Protein 2GZQ (pdb70)

Foldseek 3Di:
DFFDALVLCVVVPVDPLAPPDSPAAAHKGWFAQDPPATFASAAAGALPSQAFGTQKDFIPDFDPPQKKKKKWAWQQPPAVVCSVQGGQTFWIKFQHGDRMDGRHDDPRIQTLDHGGGDDYDAPRAKIWAKMWMWMDGSVCRQPQPLRHRDDDPVCAGRGCSRVLNHPNSSCVNPHTHHMTTYMHHD

B-factor: mean 9.71, std 9.25, range [2.0, 46.83]

Organism: Plasmodium vivax (strain Salvador I) (NCBI:txid126793)

Structure (mmCIF, N/CA/C/O backbone):
data_2GZQ
#
_entry.id   2GZQ
#
_cell.length_a   39.309
_cell.length_b   54.110
_cell.length_c   94.377
_cell.angle_alpha   90.000
_cell.angle_beta   90.000
_cell.angle_gamma   90.000
#
_symmetry.space_group_name_H-M   'P 21 21 21'
#
loop_
_entity.id
_entity.type
_entity.pdbx_description
1 polymer 'Phosphatidylethanolamine-binding protein'
2 water water
#
loop_
_atom_site.group_PDB
_atom_site.id
_atom_site.type_symbol
_atom_site.label_atom_id
_atom_site.label_alt_id
_atom_site.label_comp_id
_atom_site.label_asym_id
_atom_site.label_entity_id
_atom_site.label_seq_id
_atom_site.pdbx_PDB_ins_code
_atom_site.Cartn_x
_atom_site.Cartn_y
_atom_site.Cartn_z
_atom_site.occupancy
_atom_site.B_iso_or_equiv
_atom_site.auth_seq_id
_atom_site.auth_comp_id
_atom_site.auth_asym_id
_atom_site.auth_atom_id
_atom_site.pdbx_PDB_model_num
ATOM 1 N N . GLY A 1 10 ? 9.019 62.241 29.632 1.00 42.85 2 GLY A N 1
ATOM 2 C CA . GLY A 1 10 ? 9.737 62.388 30.930 1.00 45.93 2 GLY A CA 1
ATOM 3 C C . GLY A 1 10 ? 10.017 63.843 31.249 1.00 34.38 2 GLY A C 1
ATOM 4 O O . GLY A 1 10 ? 10.860 64.159 32.089 1.00 41.45 2 GLY A O 1
ATOM 5 N N . GLY A 1 11 ? 9.312 64.733 30.564 1.00 21.74 3 GLY A N 1
ATOM 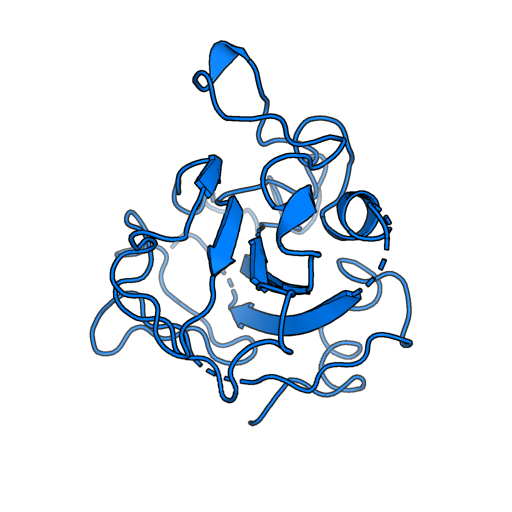6 C CA . GLY A 1 11 ? 9.965 65.764 29.776 1.00 14.98 3 GLY A CA 1
ATOM 7 C C . GLY A 1 11 ? 10.974 65.170 28.813 1.00 8.66 3 GLY A C 1
ATOM 8 O O . GLY A 1 11 ? 11.015 63.958 28.602 1.00 11.68 3 GLY A O 1
ATOM 9 N N . PRO A 1 12 ? 11.808 66.032 28.219 1.00 7.28 4 PRO A N 1
ATOM 10 C CA . PRO A 1 12 ? 12.790 65.618 27.233 1.00 7.89 4 PRO A CA 1
ATOM 11 C C . PRO A 1 12 ? 13.743 64.571 27.799 1.00 9.03 4 PRO A C 1
ATOM 12 O O . PRO A 1 12 ? 14.022 64.560 29.008 1.00 9.33 4 PRO A O 1
ATOM 16 N N A PRO A 1 13 ? 14.223 63.660 26.944 0.50 6.65 5 PRO A N 1
ATOM 17 N N B PRO A 1 13 ? 14.300 63.722 26.935 0.50 7.34 5 PRO A N 1
ATOM 18 C CA A PRO A 1 13 ? 15.308 62.756 27.301 0.50 8.10 5 PRO A CA 1
ATOM 19 C CA B PRO A 1 13 ? 15.231 62.766 27.485 0.50 7.38 5 PRO A CA 1
ATOM 20 C C A PRO A 1 13 ? 16.474 63.502 27.948 0.50 8.90 5 PRO A C 1
ATOM 21 C C B PRO A 1 13 ? 16.476 63.474 27.949 0.50 10.14 5 PRO A C 1
ATOM 22 O O A PRO A 1 13 ? 16.763 64.637 27.571 0.50 12.66 5 PRO A O 1
ATOM 23 O O B PRO A 1 13 ? 16.835 64.529 27.433 0.50 9.32 5 PRO A O 1
ATOM 30 N N . THR A 1 14 ? 17.134 62.872 28.922 1.00 9.55 6 THR A N 1
ATOM 31 C CA . THR A 1 14 ? 18.348 63.423 29.472 1.00 9.19 6 THR A CA 1
ATOM 32 C C . THR A 1 14 ? 19.568 62.917 28.712 1.00 9.33 6 THR A C 1
ATOM 33 O O . THR A 1 14 ? 19.525 61.877 28.035 1.00 9.19 6 THR A O 1
ATOM 37 N N . ILE A 1 15 ? 20.665 63.648 28.837 1.00 8.25 7 ILE A N 1
ATOM 38 C CA . ILE A 1 15 ? 21.929 63.222 28.241 1.00 8.38 7 ILE A CA 1
ATOM 39 C C . ILE A 1 15 ? 22.337 61.842 28.719 1.00 9.65 7 ILE A C 1
ATOM 40 O O . ILE A 1 15 ? 22.773 60.995 27.937 1.00 9.29 7 ILE A O 1
ATOM 45 N N . GLU A 1 16 ? 22.204 61.608 30.011 1.00 9.04 8 GLU A N 1
ATOM 46 C CA A GLU A 1 16 ? 22.575 60.313 30.540 0.50 10.24 8 GLU A CA 1
ATOM 47 C CA B GLU A 1 16 ? 22.506 60.308 30.616 0.50 7.56 8 GLU A CA 1
ATOM 48 C C . GLU A 1 16 ? 21.740 59.171 29.942 1.00 8.18 8 GLU A C 1
ATOM 49 O O . GLU A 1 16 ? 22.290 58.115 29.633 1.00 8.17 8 GLU A O 1
ATOM 60 N N . GLU A 1 17 ? 20.443 59.386 29.747 1.00 3.07 9 GLU A N 1
ATOM 61 C CA . GLU A 1 17 ? 19.578 58.419 29.086 1.00 4.82 9 GLU A CA 1
ATOM 62 C C . GLU A 1 17 ? 20.067 58.120 27.667 1.00 3.86 9 GLU A C 1
ATOM 63 O O . GLU A 1 17 ? 20.115 56.966 27.211 1.00 4.78 9 GLU A O 1
ATOM 69 N N . LEU A 1 18 ? 20.373 59.176 26.942 1.00 2.00 10 LEU A N 1
ATOM 70 C CA . LEU A 1 18 ? 20.834 59.008 25.580 1.00 3.91 10 LEU A CA 1
ATOM 71 C C . LEU A 1 18 ? 22.185 58.315 25.488 1.00 3.47 10 LEU A C 1
ATOM 72 O O . LEU A 1 18 ? 22.422 57.520 24.565 1.00 3.71 10 LEU A O 1
ATOM 77 N N . LYS A 1 19 ? 23.061 58.569 26.444 1.00 2.89 11 LYS A N 1
ATOM 78 C CA . LYS A 1 19 ? 24.326 57.850 26.495 1.00 2.03 11 LYS A CA 1
ATOM 79 C C . LYS A 1 19 ? 24.125 56.385 26.822 1.00 3.25 11 LYS A C 1
ATOM 80 O O . LYS A 1 19 ? 24.755 55.521 26.222 1.00 2.70 11 LYS A O 1
ATOM 86 N N . ARG A 1 20 ? 23.227 56.076 27.740 1.00 2.61 12 ARG A N 1
ATOM 87 C CA A ARG A 1 20 ? 22.988 54.689 28.109 0.50 2.21 12 ARG A CA 1
ATOM 88 C CA B ARG A 1 20 ? 23.027 54.674 28.098 0.50 2.20 12 ARG A CA 1
ATOM 89 C C . ARG A 1 20 ? 22.617 53.861 26.885 1.00 3.21 12 ARG A C 1
ATOM 90 O O . ARG A 1 20 ? 23.057 52.725 26.728 1.00 3.92 12 ARG A O 1
ATOM 105 N N . GLU A 1 21 ? 21.759 54.451 26.038 1.00 2.77 13 GLU A N 1
ATOM 106 C CA . GLU A 1 21 ? 21.217 53.779 24.850 1.00 3.46 13 GLU A CA 1
ATOM 107 C C . GLU A 1 21 ? 22.084 53.943 23.608 1.00 3.69 13 GLU A C 1
ATOM 108 O O . GLU A 1 21 ? 21.750 53.421 22.535 1.00 5.49 13 GLU A O 1
ATOM 114 N N . LYS A 1 22 ? 23.198 54.650 23.769 1.00 3.44 14 LYS A N 1
ATOM 115 C CA . LYS A 1 22 ? 24.149 54.965 22.701 1.00 4.86 14 LYS A CA 1
ATOM 116 C C . LYS A 1 22 ? 23.564 55.817 21.576 1.00 4.06 14 LYS A C 1
ATOM 117 O O . LYS A 1 22 ? 24.155 55.926 20.503 1.00 4.99 14 LYS A O 1
ATOM 123 N N . ILE A 1 23 ? 22.455 56.470 21.852 1.00 3.67 15 ILE A N 1
ATOM 124 C CA A ILE A 1 23 ? 21.999 57.500 20.970 0.50 8.16 15 ILE A CA 1
ATOM 125 C CA B ILE A 1 23 ? 21.949 57.580 21.012 0.50 2.15 15 ILE A CA 1
ATOM 126 C C . ILE A 1 23 ? 23.015 58.646 20.870 1.00 4.21 15 ILE A C 1
ATOM 127 O O . ILE A 1 23 ? 23.212 59.204 19.798 1.00 3.30 15 ILE A O 1
ATOM 136 N N . ILE A 1 24 ? 23.707 58.929 21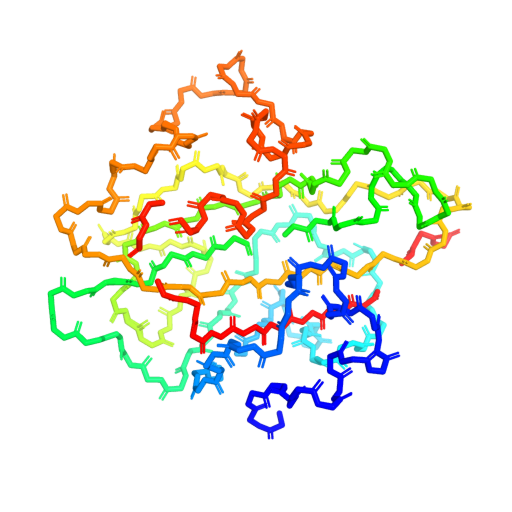.958 1.00 3.27 16 ILE A N 1
ATOM 137 C CA . ILE A 1 24 ? 25.011 59.564 21.879 1.00 3.72 16 ILE A CA 1
ATOM 138 C C . ILE A 1 24 ? 25.999 58.412 22.071 1.00 4.77 16 ILE A C 1
ATOM 139 O O . ILE A 1 24 ? 25.945 57.738 23.116 1.00 4.26 16 ILE A O 1
ATOM 144 N N . PRO A 1 25 ? 26.911 58.160 21.119 1.00 4.34 17 PRO A N 1
ATOM 145 C CA . PRO A 1 25 ? 27.242 58.980 19.942 1.00 3.78 17 PRO A CA 1
ATOM 146 C C . PRO A 1 25 ? 26.669 58.550 18.589 1.00 3.80 17 PRO A C 1
ATOM 147 O O . PRO A 1 25 ? 27.054 59.125 17.592 1.00 5.84 17 PRO A O 1
ATOM 151 N N . HIS A 1 26 ? 25.789 57.553 18.528 1.00 3.21 18 HIS A N 1
ATOM 152 C CA . HIS A 1 26 ? 25.385 56.962 17.237 1.00 3.54 18 HIS A CA 1
ATOM 153 C C . HIS A 1 26 ? 24.511 57.889 16.419 1.00 3.27 18 HIS A C 1
ATOM 154 O O . HIS A 1 26 ? 24.580 57.862 15.180 1.00 5.26 18 HIS A O 1
ATOM 161 N N . VAL A 1 27 ? 23.664 58.668 17.092 1.00 2.78 19 VAL A N 1
ATOM 162 C CA . VAL A 1 27 ? 22.806 59.635 16.425 1.00 3.32 19 VAL A CA 1
ATOM 163 C C . VAL A 1 27 ? 23.318 61.058 16.610 1.00 2.93 19 VAL A C 1
ATOM 164 O O . VAL A 1 27 ? 23.412 61.811 15.642 1.00 3.54 19 VAL A O 1
ATOM 168 N N . PHE A 1 28 ? 23.624 61.425 17.851 1.00 3.82 20 PHE A N 1
ATOM 169 C CA . PHE A 1 28 ? 24.217 62.712 18.157 1.00 3.03 20 PHE A CA 1
ATOM 170 C C . PHE A 1 28 ? 25.650 62.473 18.617 1.00 3.65 20 PHE A C 1
ATOM 171 O O . PHE A 1 28 ? 25.869 61.762 19.612 1.00 5.03 20 PHE A O 1
ATOM 179 N N . PRO A 1 29 ? 26.653 62.990 17.908 1.00 3.26 21 PRO A N 1
ATOM 180 C CA A PRO A 1 29 ? 28.017 62.559 18.224 0.70 7.01 21 PRO A CA 1
ATOM 181 C CA B PRO A 1 29 ? 28.049 62.618 18.172 0.30 2.00 21 PRO A CA 1
ATOM 182 C C . PRO A 1 29 ? 28.550 63.027 19.557 1.00 7.64 21 PRO A C 1
ATOM 183 O O . PRO A 1 29 ? 29.521 62.450 20.042 1.00 9.31 21 PRO A O 1
ATOM 190 N N . ASP A 1 30 ? 27.933 64.017 20.180 1.00 6.21 22 ASP A N 1
ATOM 191 C CA . ASP A 1 30 ? 28.403 64.451 21.509 1.00 7.00 22 ASP A CA 1
ATOM 192 C C . ASP A 1 30 ? 27.271 64.970 22.408 1.00 6.14 22 ASP A C 1
ATOM 193 O O . ASP A 1 30 ? 26.104 65.004 22.040 1.00 7.20 22 ASP A O 1
ATOM 198 N N . GLU A 1 31 ? 27.650 65.392 23.595 1.00 7.39 23 GLU A N 1
ATOM 199 C CA . GLU A 1 31 ? 26.722 65.568 24.681 1.00 6.45 23 GLU A CA 1
ATOM 200 C C . GLU A 1 31 ? 26.179 66.982 24.734 1.00 6.95 23 GLU A C 1
ATOM 201 O O . GLU A 1 31 ? 25.487 67.331 25.684 1.00 13.13 23 GLU A O 1
ATOM 207 N N . ASN A 1 32 ? 26.538 67.830 23.769 1.00 5.93 24 ASN A N 1
ATOM 208 C CA . ASN A 1 32 ? 26.182 69.233 23.853 1.00 7.34 24 ASN A CA 1
ATOM 209 C C . ASN A 1 32 ? 24.854 69.631 23.213 1.00 10.63 24 ASN A C 1
ATOM 210 O O . ASN A 1 32 ? 24.615 70.789 22.901 1.00 15.86 24 ASN A O 1
ATOM 215 N N . VAL A 1 33 ? 23.945 68.689 23.111 1.00 9.13 25 VAL A N 1
ATOM 216 C CA . VAL A 1 33 ? 22.618 68.998 22.587 1.00 9.15 25 VAL A CA 1
ATOM 217 C C . VAL A 1 33 ? 21.728 69.579 23.678 1.00 8.09 25 VAL A C 1
ATOM 218 O O . VAL A 1 33 ? 21.806 69.150 24.820 1.00 12.26 25 VAL A O 1
ATOM 222 N N . ASP A 1 34 ? 20.907 70.568 23.314 1.00 8.26 26 ASP A N 1
ATOM 223 C CA . ASP A 1 34 ? 20.137 71.374 24.247 1.00 7.58 26 ASP A CA 1
ATOM 224 C C . ASP A 1 34 ? 18.676 70.950 24.161 1.00 6.60 26 ASP A C 1
ATOM 225 O O . ASP A 1 34 ? 17.882 71.598 23.491 1.00 9.78 26 ASP A O 1
ATOM 230 N N . LEU A 1 35 ? 18.340 69.837 24.798 1.00 5.88 27 LEU A N 1
ATOM 231 C CA . LEU A 1 35 ? 17.020 69.241 24.649 1.00 4.44 27 LEU A CA 1
ATOM 232 C C . LEU A 1 35 ? 16.067 69.838 25.658 1.00 6.29 27 LEU A C 1
ATOM 233 O O . LEU A 1 35 ? 16.125 69.512 26.848 1.00 7.05 27 LEU A O 1
ATOM 238 N N . THR A 1 36 ? 15.234 70.744 25.189 1.00 5.09 28 THR A N 1
ATOM 239 C CA . THR A 1 36 ? 14.329 71.465 26.074 1.00 6.14 28 THR A CA 1
ATOM 240 C C . THR A 1 36 ? 12.858 71.380 25.694 1.00 6.32 28 THR A C 1
ATOM 241 O O . THR A 1 36 ? 12.008 71.799 26.486 1.00 6.94 28 THR A O 1
ATOM 245 N N . VAL A 1 37 ? 12.553 70.893 24.495 1.00 4.22 29 VAL A N 1
ATOM 246 C CA . VAL A 1 37 ? 11.186 70.871 24.006 1.00 4.83 29 VAL A CA 1
ATOM 247 C C . VAL A 1 37 ? 10.719 69.437 24.029 1.00 4.35 29 VAL A C 1
ATOM 248 O O . VAL A 1 37 ? 11.306 68.583 23.364 1.00 6.47 29 VAL A O 1
ATOM 252 N N . ASP A 1 38 ? 9.712 69.147 24.838 1.00 3.97 30 ASP A N 1
ATOM 253 C CA . ASP A 1 38 ? 9.157 67.803 24.917 1.00 5.05 30 ASP A CA 1
ATOM 254 C C . ASP A 1 38 ? 8.319 67.535 23.678 1.00 5.53 30 ASP A C 1
ATOM 255 O O . ASP A 1 38 ? 7.649 68.441 23.176 1.00 6.60 30 ASP A O 1
ATOM 278 N N . TYR A 1 40 ? 5.575 64.743 22.293 1.00 4.12 32 TYR A N 1
ATOM 279 C CA . TYR A 1 40 ? 4.644 63.632 22.392 1.00 5.55 32 TYR A CA 1
ATOM 280 C C . TYR A 1 40 ? 4.297 63.166 20.976 1.00 5.61 32 TYR A C 1
ATOM 281 O O . TYR A 1 40 ? 3.981 63.998 20.111 1.00 6.53 32 TYR A O 1
ATOM 290 N N . ILE A 1 41 ? 4.342 61.857 20.748 1.00 5.35 33 ILE A N 1
ATOM 291 C CA . ILE A 1 41 ? 4.136 61.292 19.407 1.00 4.67 33 ILE A CA 1
ATOM 292 C C . ILE A 1 41 ? 3.244 60.087 19.512 1.00 5.32 33 ILE A C 1
ATOM 293 O O . ILE A 1 41 ? 3.576 59.119 20.193 1.00 5.66 33 ILE A O 1
ATOM 298 N N . SER A 1 42 ? 2.084 60.152 18.854 1.00 4.79 34 SER A N 1
ATOM 299 C CA . SER A 1 42 ? 1.090 59.080 18.861 1.00 5.53 34 SER A CA 1
ATOM 300 C C . SER A 1 42 ? 0.800 58.673 17.415 1.00 4.28 34 SER A C 1
ATOM 301 O O . SER A 1 42 ? 0.286 59.453 16.638 1.00 4.79 34 SER A O 1
ATOM 304 N N . PHE A 1 43 ? 1.105 57.430 17.067 1.00 6.14 35 PHE A N 1
ATOM 305 C CA . PHE A 1 43 ? 0.668 56.896 15.782 1.00 5.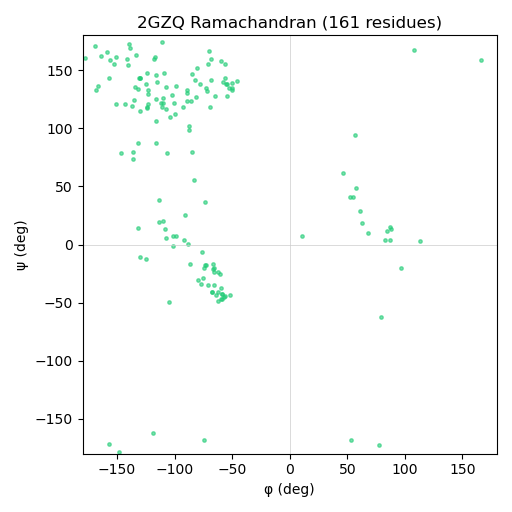59 35 PHE A CA 1
ATOM 306 C C . PHE A 1 43 ? -0.840 56.811 15.706 1.00 7.09 35 PHE A C 1
ATOM 307 O O . PHE A 1 43 ? -1.454 57.175 14.694 1.00 6.69 35 PHE A O 1
ATOM 315 N N . LYS A 1 44 ? -1.429 56.347 16.794 1.00 6.21 36 LYS A N 1
ATOM 316 C CA . LYS A 1 44 ? -2.880 56.153 16.939 1.00 7.45 36 LYS A CA 1
ATOM 317 C C . LYS A 1 44 ? -3.095 55.882 18.421 1.00 5.93 36 LYS A C 1
ATOM 318 O O . LYS A 1 44 ? -2.131 55.682 19.157 1.00 5.88 36 LYS A O 1
ATOM 324 N N . SER A 1 45 ? -4.344 55.857 18.869 1.00 7.11 37 SER A N 1
ATOM 325 C CA . SER A 1 45 ? -4.590 55.722 20.295 1.00 7.59 37 SER A CA 1
ATOM 326 C C . SER A 1 45 ? -3.878 54.488 20.825 1.00 8.41 37 SER A C 1
ATOM 327 O O . SER A 1 45 ? -4.041 53.399 20.279 1.00 7.71 37 SER A O 1
ATOM 330 N N . GLY A 1 46 ? -3.084 54.650 21.881 1.00 9.82 38 GLY A N 1
ATOM 331 C CA . GLY A 1 46 ? -2.435 53.506 22.511 1.00 8.89 38 GLY A CA 1
ATOM 332 C C . GLY A 1 46 ? -1.099 53.139 21.878 1.00 8.60 38 GLY A C 1
ATOM 333 O O . GLY A 1 46 ? -0.478 52.154 22.263 1.00 10.58 38 GLY A O 1
ATOM 334 N N . LYS A 1 47 ? -0.640 53.915 20.909 1.00 5.60 39 LYS A N 1
ATOM 335 C CA . LYS A 1 47 ? 0.627 53.588 20.253 1.00 6.98 39 LYS A CA 1
ATOM 336 C C . LYS A 1 47 ? 1.511 54.813 20.173 1.00 5.59 39 LYS A C 1
ATOM 337 O O . LYS A 1 47 ? 1.492 55.575 19.202 1.00 7.78 39 LYS A O 1
ATOM 343 N N . GLU A 1 48 ? 2.268 55.001 21.233 1.00 5.23 40 GLU A N 1
ATOM 344 C CA . GLU A 1 48 ? 3.026 56.216 21.480 1.00 6.25 40 GLU A CA 1
ATOM 345 C C . GLU A 1 48 ? 4.538 55.945 21.482 1.00 6.00 40 GLU A C 1
ATOM 346 O O . GLU A 1 48 ? 4.982 54.872 21.889 1.00 6.95 40 GLU A O 1
ATOM 352 N N . VAL A 1 49 ? 5.319 56.907 21.016 1.00 5.23 41 VAL A N 1
ATOM 353 C CA . VAL A 1 49 ? 6.759 56.837 21.055 1.00 4.90 41 VAL A CA 1
ATOM 354 C C . VAL A 1 49 ? 7.196 57.516 22.348 1.00 4.97 41 VAL A C 1
ATOM 355 O O . VAL A 1 49 ? 6.943 58.715 22.539 1.00 6.68 41 VAL A O 1
ATOM 359 N N . ASN A 1 50 ? 7.842 56.772 23.239 1.00 3.97 42 ASN A N 1
ATOM 360 C CA . ASN A 1 50 ? 8.092 57.241 24.606 1.00 4.51 42 ASN A CA 1
ATOM 361 C C . ASN A 1 50 ? 9.410 56.744 25.175 1.00 6.23 42 ASN A C 1
ATOM 362 O O . ASN A 1 50 ? 9.443 55.791 25.950 1.00 7.01 42 ASN A O 1
ATOM 367 N N . HIS A 1 51 ? 10.508 57.385 24.780 1.00 3.67 43 HIS A N 1
ATOM 368 C CA . HIS 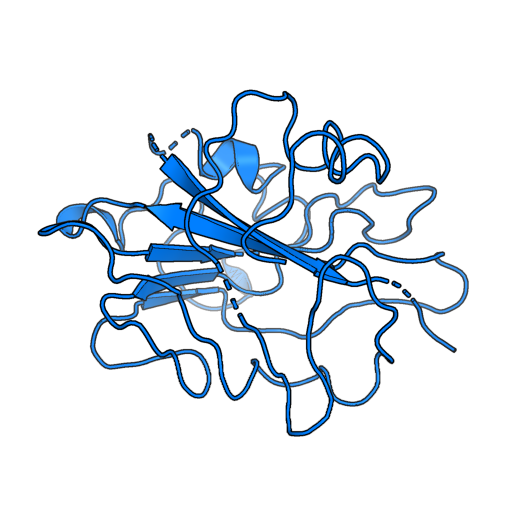A 1 51 ? 11.816 57.175 25.406 1.00 5.13 43 HIS A CA 1
ATOM 369 C C . HIS A 1 51 ? 12.281 55.730 25.358 1.00 5.57 43 HIS A C 1
ATOM 370 O O . HIS A 1 51 ? 12.729 55.172 26.365 1.00 7.15 43 HIS A O 1
ATOM 377 N N . GLY A 1 52 ? 12.210 55.122 24.183 1.00 4.49 44 GLY A N 1
ATOM 378 C CA . GLY A 1 52 ? 12.809 53.825 23.994 1.00 5.89 44 GLY A CA 1
ATOM 379 C C . GLY A 1 52 ? 11.922 52.647 24.344 1.00 5.74 44 GLY A C 1
ATOM 380 O O . GLY A 1 52 ? 12.402 51.538 24.457 1.00 6.57 44 GLY A O 1
ATOM 381 N N . ASN A 1 53 ? 10.623 52.873 24.520 1.00 5.54 45 ASN A N 1
ATOM 382 C CA . ASN A 1 53 ? 9.683 51.777 24.599 1.00 4.60 45 ASN A CA 1
ATOM 383 C C . ASN A 1 53 ? 9.690 50.927 23.331 1.00 3.94 45 ASN A C 1
ATOM 384 O O . ASN A 1 53 ? 10.080 51.375 22.258 1.00 5.65 45 ASN A O 1
ATOM 389 N N . ILE A 1 54 ? 9.231 49.698 23.474 1.00 5.05 46 ILE A N 1
ATOM 390 C CA . ILE A 1 54 ? 9.124 48.779 22.352 1.00 4.34 46 ILE A CA 1
ATOM 391 C C . ILE A 1 54 ? 7.786 49.019 21.674 1.00 7.67 46 ILE A C 1
ATOM 392 O O . ILE A 1 54 ? 6.733 48.903 22.291 1.00 8.55 46 ILE A O 1
ATOM 397 N N . LEU A 1 55 ? 7.822 49.320 20.388 1.00 6.26 47 LEU A N 1
ATOM 398 C CA . LEU A 1 55 ? 6.607 49.430 19.600 1.00 7.47 47 LEU A CA 1
ATOM 399 C C . LEU A 1 55 ? 6.613 48.346 18.544 1.00 7.02 47 LEU A C 1
ATOM 400 O O . LEU A 1 55 ? 7.636 48.048 17.936 1.00 6.39 47 LEU A O 1
ATOM 405 N N . ASP A 1 56 ? 5.442 47.756 18.330 1.00 7.30 48 ASP A N 1
ATOM 406 C CA . ASP A 1 56 ? 5.233 46.821 17.242 1.00 7.02 48 ASP A CA 1
ATOM 407 C C . ASP A 1 56 ? 5.300 47.576 15.921 1.00 6.76 48 ASP A C 1
ATOM 408 O O . ASP A 1 56 ? 4.801 48.696 15.801 1.00 8.05 48 ASP A O 1
ATOM 413 N N . LEU A 1 57 ? 5.901 46.931 14.932 1.00 4.62 49 LEU A N 1
ATOM 414 C CA . LEU A 1 57 ? 5.956 47.439 13.574 1.00 8.73 49 LEU A CA 1
ATOM 415 C C . LEU A 1 57 ? 4.570 47.637 12.994 1.00 7.36 49 LEU A C 1
ATOM 416 O O . LEU A 1 57 ? 4.316 48.568 12.242 1.00 9.07 49 LEU A O 1
ATOM 421 N N . ALA A 1 58 ? 3.660 46.731 13.314 1.00 7.88 50 ALA A N 1
ATOM 422 C CA . ALA A 1 58 ? 2.307 46.877 12.835 1.00 7.44 50 ALA A CA 1
ATOM 423 C C . ALA A 1 58 ? 1.749 48.237 13.255 1.00 8.66 50 ALA A C 1
ATOM 424 O O . ALA A 1 58 ? 1.962 48.696 14.380 1.00 11.16 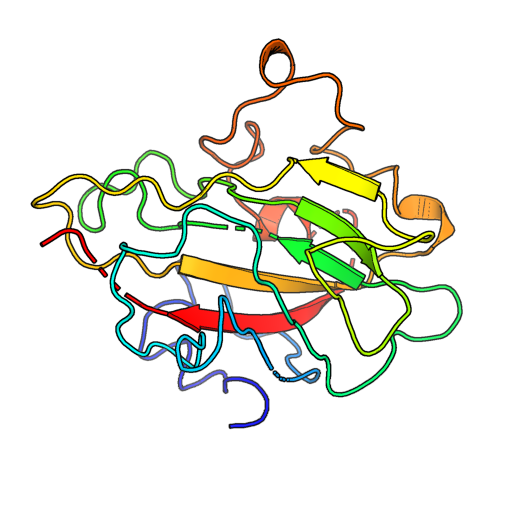50 ALA A O 1
ATOM 426 N N . GLY A 1 59 ? 1.041 48.897 12.342 1.00 7.37 51 GLY A N 1
ATOM 427 C CA . GLY A 1 59 ? 0.387 50.149 12.633 1.00 8.54 51 GLY A CA 1
ATOM 428 C C . GLY A 1 59 ? 1.282 51.377 12.493 1.00 9.15 51 GLY A C 1
ATOM 429 O O . GLY A 1 59 ? 0.903 52.445 12.952 1.00 9.17 51 GLY A O 1
ATOM 430 N N . THR A 1 60 ? 2.475 51.238 11.895 1.00 5.86 52 THR A N 1
ATOM 431 C CA . THR A 1 60 ? 3.393 52.356 11.653 1.00 5.30 52 THR A CA 1
ATOM 432 C C . THR A 1 60 ? 3.508 52.758 10.186 1.00 5.84 52 THR A C 1
ATOM 433 O O . THR A 1 60 ? 4.401 53.508 9.807 1.00 6.46 52 THR A O 1
ATOM 437 N N . GLY A 1 61 ? 2.597 52.268 9.368 1.00 5.59 53 GLY A N 1
ATOM 438 C CA . GLY A 1 61 ? 2.607 52.555 7.940 1.00 7.58 53 GLY A CA 1
ATOM 439 C C . GLY A 1 61 ? 2.201 53.971 7.553 1.00 6.64 53 GLY A C 1
ATOM 440 O O . GLY A 1 61 ? 2.484 54.403 6.431 1.00 7.46 53 GLY A O 1
ATOM 441 N N . SER A 1 62 ? 1.549 54.694 8.464 1.00 7.32 54 SER A N 1
ATOM 442 C CA . SER A 1 62 ? 1.180 56.083 8.208 1.00 7.16 54 SER A CA 1
ATOM 443 C C . SER A 1 62 ? 1.819 57.067 9.161 1.00 4.55 54 SER A C 1
ATOM 444 O O . SER A 1 62 ? 2.231 56.706 10.262 1.00 5.69 54 SER A O 1
ATOM 447 N N . VAL A 1 63 ? 1.870 58.312 8.738 1.00 3.80 55 VAL A N 1
ATOM 448 C CA . VAL A 1 63 ? 2.449 59.370 9.544 1.00 4.46 55 VAL A CA 1
ATOM 449 C C . VAL A 1 63 ? 1.746 59.421 10.894 1.00 4.39 55 VAL A C 1
ATOM 450 O O . VAL A 1 63 ? 0.551 59.160 10.983 1.00 4.17 55 VAL A O 1
ATOM 454 N N . PRO A 1 64 ? 2.465 59.710 11.976 1.00 5.25 56 PRO A N 1
ATOM 455 C CA . PRO A 1 64 ? 1.766 59.812 13.261 1.00 5.49 56 PRO A CA 1
ATOM 456 C C . PRO A 1 64 ? 0.540 60.702 13.208 1.00 4.35 56 PRO A C 1
ATOM 457 O O . PRO A 1 64 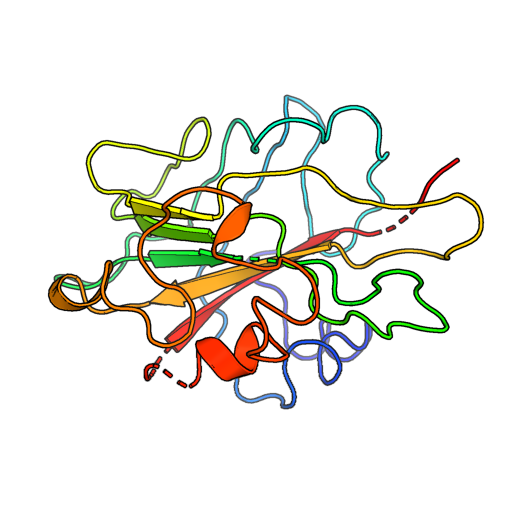? 0.601 61.811 12.675 1.00 4.64 56 PRO A O 1
ATOM 461 N N . ARG A 1 65 ? -0.564 60.257 13.787 1.00 4.21 57 ARG A N 1
ATOM 462 C CA . ARG A 1 65 ? -1.782 61.040 13.758 1.00 3.20 57 ARG A CA 1
ATOM 463 C C . ARG A 1 65 ? -1.623 62.313 14.596 1.00 3.45 57 ARG A C 1
ATOM 464 O O . ARG A 1 65 ? -2.175 63.354 14.243 1.00 4.55 57 ARG A O 1
ATOM 472 N N . ASN A 1 66 ? -0.977 62.210 15.750 1.00 3.73 58 ASN A N 1
ATOM 473 C CA . ASN A 1 66 ? -0.879 63.346 16.662 1.00 4.36 58 ASN A CA 1
ATOM 474 C C . ASN A 1 66 ? 0.512 63.507 17.207 1.00 4.70 58 ASN A C 1
ATOM 475 O O . ASN A 1 66 ? 1.059 62.567 17.805 1.00 5.45 58 ASN A O 1
ATOM 480 N N . ILE A 1 67 ? 1.089 64.691 17.019 1.00 4.21 59 ILE A N 1
ATOM 481 C CA . ILE A 1 67 ? 2.328 65.062 17.649 1.00 4.93 59 ILE A CA 1
ATOM 482 C C . ILE A 1 67 ? 2.077 66.348 18.391 1.00 4.81 59 ILE A C 1
ATOM 483 O O . ILE A 1 67 ? 1.340 67.206 17.906 1.00 6.27 59 ILE A O 1
ATOM 488 N N . LYS A 1 68 ? 2.613 66.454 19.596 1.00 4.26 60 LYS A N 1
ATOM 489 C CA A LYS A 1 68 ? 2.450 67.669 20.406 0.80 4.65 60 LYS A CA 1
ATOM 490 C CA B LYS A 1 68 ? 2.450 67.670 20.375 0.20 7.96 60 LYS A CA 1
ATOM 491 C C . LYS A 1 68 ? 3.772 68.085 20.998 1.00 3.91 60 LYS A C 1
ATOM 492 O O . LYS A 1 68 ? 4.534 67.256 21.477 1.00 6.47 60 LYS A O 1
ATOM 503 N N . PHE A 1 69 ? 4.024 69.375 20.967 1.00 4.43 61 PHE A N 1
ATOM 504 C CA . PHE A 1 69 ? 5.252 69.959 21.480 1.00 3.36 61 PHE A CA 1
ATOM 505 C C . PHE A 1 69 ? 4.955 70.736 22.751 1.00 3.11 61 PHE A C 1
ATOM 506 O O . PHE A 1 69 ? 3.908 71.380 22.856 1.00 4.43 61 PHE A O 1
ATOM 514 N N . SER A 1 70 ? 5.897 70.783 23.682 1.00 4.24 62 SER A N 1
ATOM 515 C CA . SER A 1 70 ? 5.645 71.515 24.916 1.00 3.29 62 SER A CA 1
ATOM 516 C C . SER A 1 70 ? 5.664 73.031 24.755 1.00 3.50 62 SER A C 1
ATOM 517 O O . SER A 1 70 ? 5.130 73.750 25.603 1.00 4.57 62 SER A O 1
ATOM 520 N N . GLU A 1 71 ? 6.233 73.543 23.674 1.00 2.00 63 GLU A N 1
ATOM 521 C CA . GLU A 1 71 ? 6.215 74.984 23.411 1.00 2.10 63 GLU A CA 1
ATOM 522 C C . GLU A 1 71 ? 6.287 75.241 21.937 1.00 2.00 63 GLU A C 1
ATOM 523 O O . GLU A 1 71 ? 6.708 74.377 21.176 1.00 2.00 63 GLU A O 1
ATOM 529 N N . GLU A 1 72 ? 5.788 76.403 21.533 1.00 2.00 64 GLU A N 1
ATOM 530 C CA . GLU A 1 72 ? 5.927 76.901 20.176 1.00 2.00 64 GLU A CA 1
ATOM 531 C C . GLU A 1 72 ? 7.372 77.306 19.918 1.00 2.11 64 GLU A C 1
ATOM 532 O O . GLU A 1 72 ? 8.094 77.630 20.839 1.00 2.08 64 GLU A O 1
ATOM 538 N N . PRO A 1 73 ? 7.786 77.304 18.647 1.00 2.00 65 PRO A N 1
ATOM 539 C CA . PRO A 1 73 ? 9.147 77.819 18.370 1.00 2.00 65 PRO A CA 1
ATOM 540 C C . PRO A 1 73 ? 9.218 79.310 18.614 1.00 2.02 65 PRO A C 1
ATOM 541 O O . PRO A 1 73 ? 8.208 79.981 18.597 1.00 2.14 65 PRO A O 1
ATOM 545 N N . PRO A 1 74 ? 10.422 79.871 18.817 1.00 2.00 66 PRO A N 1
ATOM 546 C CA . PRO A 1 74 ? 10.582 81.310 18.921 1.00 2.00 66 PRO A CA 1
ATOM 547 C C . PRO A 1 74 ? 10.043 82.047 17.703 1.00 2.00 66 PRO A C 1
ATOM 548 O O . PRO A 1 74 ? 9.946 81.483 16.607 1.00 2.00 66 PRO A O 1
ATOM 552 N N . GLU A 1 75 ? 9.692 83.298 17.902 1.00 2.00 67 GLU A N 1
ATOM 553 C CA . GLU A 1 75 ? 9.244 84.152 16.822 1.00 2.55 67 GLU A CA 1
ATOM 554 C C . GLU A 1 75 ? 10.246 84.149 15.677 1.00 2.53 67 GLU A C 1
ATOM 555 O O . GLU A 1 75 ? 11.455 84.246 15.899 1.00 2.89 67 GLU A O 1
ATOM 561 N N . ASP A 1 76 ? 9.722 84.015 14.467 1.00 2.00 68 ASP A N 1
ATOM 562 C CA . ASP A 1 76 ? 10.499 83.951 13.230 1.00 4.12 68 ASP A CA 1
ATOM 563 C C . ASP A 1 76 ? 11.350 82.710 13.047 1.00 2.44 68 ASP A C 1
ATOM 564 O O . ASP A 1 76 ? 12.151 82.624 12.106 1.00 2.93 68 ASP A O 1
ATOM 569 N N . TYR A 1 77 ? 11.136 81.731 13.920 1.00 2.00 69 TYR A N 1
ATOM 570 C CA . TYR A 1 77 ? 11.678 80.393 13.760 1.00 2.00 69 TYR A CA 1
ATOM 571 C C . TYR A 1 77 ? 10.548 79.391 13.619 1.00 3.03 69 TYR A C 1
ATOM 572 O O . TYR A 1 77 ? 9.403 79.650 13.989 1.00 4.17 69 TYR A O 1
ATOM 581 N N . CYS A 1 78 ? 10.895 78.231 13.089 1.00 2.00 70 CYS A N 1
ATOM 582 C CA A CYS A 1 78 ? 9.942 77.143 13.066 0.50 2.82 70 CYS A CA 1
ATOM 583 C CA B CYS A 1 78 ? 9.980 77.102 12.878 0.50 2.00 70 CYS A CA 1
ATOM 584 C C . CYS A 1 78 ? 10.669 75.842 13.382 1.00 2.00 70 CYS A C 1
ATOM 585 O O . CYS A 1 78 ? 11.905 75.784 13.422 1.00 3.25 70 CYS A O 1
ATOM 590 N N . TYR A 1 79 ? 9.901 74.807 13.667 1.00 2.00 71 TYR A N 1
ATOM 591 C CA . TYR A 1 79 ? 10.493 73.492 13.816 1.00 2.00 71 TYR A CA 1
ATOM 592 C C . TYR A 1 79 ? 10.643 72.797 12.484 1.00 2.56 71 TYR A C 1
ATOM 593 O O . TYR A 1 79 ? 9.813 72.913 11.585 1.00 2.51 71 TYR A O 1
ATOM 602 N N . ILE A 1 80 ? 11.704 72.018 12.433 1.00 2.01 72 ILE A N 1
ATOM 603 C CA . ILE A 1 80 ? 11.914 71.004 11.402 1.00 2.00 72 ILE A CA 1
ATOM 604 C C . ILE A 1 80 ? 12.095 69.668 12.111 1.00 2.00 72 ILE A C 1
ATOM 605 O O . ILE A 1 80 ? 12.834 69.568 13.098 1.00 2.85 72 ILE A O 1
ATOM 610 N N . LEU A 1 81 ? 11.390 68.653 11.626 1.00 2.00 73 LEU A N 1
ATOM 611 C CA . LEU A 1 81 ? 11.324 67.348 12.274 1.00 2.00 73 LEU A CA 1
ATOM 612 C C . LEU A 1 81 ? 11.787 66.294 11.287 1.00 2.00 73 LEU A C 1
ATOM 613 O O . LEU A 1 81 ? 11.300 66.235 10.156 1.00 2.00 73 LEU A O 1
ATOM 618 N N . PHE A 1 82 ? 12.710 65.453 11.736 1.00 4.23 74 PHE A N 1
ATOM 619 C CA . PHE A 1 82 ? 13.190 64.337 10.956 1.00 5.83 74 PHE A CA 1
ATOM 620 C C . PHE A 1 82 ? 12.861 63.056 11.725 1.00 7.26 74 PHE A C 1
ATOM 621 O O . PHE A 1 82 ? 13.100 63.002 12.947 1.00 9.99 74 PHE A O 1
ATOM 642 N N . ILE A 1 84 ? 14.185 59.129 11.613 1.00 3.95 76 ILE A N 1
ATOM 643 C CA . ILE A 1 84 ? 15.280 58.345 11.066 1.00 3.91 76 ILE A CA 1
ATOM 644 C C . ILE A 1 84 ? 15.357 56.962 11.687 1.00 5.16 76 ILE A C 1
ATOM 645 O O . ILE A 1 84 ? 14.905 56.731 12.805 1.00 5.79 76 ILE A O 1
ATOM 650 N N . ASP A 1 85 ? 16.006 56.059 10.969 1.00 4.92 77 ASP A N 1
ATOM 651 C CA . ASP A 1 85 ? 16.496 54.799 11.516 1.00 5.27 77 ASP A CA 1
ATOM 652 C C . ASP A 1 85 ? 18.019 54.787 11.439 1.00 4.81 77 ASP A C 1
ATOM 653 O O . ASP A 1 85 ? 18.570 54.645 10.345 1.00 5.18 77 ASP A O 1
ATOM 658 N N . PRO A 1 86 ? 18.703 54.948 12.570 1.00 4.49 78 PRO A N 1
ATOM 659 C CA . PRO A 1 86 ? 20.147 54.863 12.585 1.00 5.33 78 PRO A CA 1
ATOM 660 C C . PRO A 1 86 ? 20.659 53.429 12.495 1.00 4.46 78 PRO A C 1
ATOM 661 O O . PRO A 1 86 ? 21.854 53.206 12.367 1.00 6.01 78 PRO A O 1
ATOM 665 N N . ASP A 1 87 ? 19.763 52.465 12.556 1.00 4.21 79 ASP A N 1
ATOM 666 C CA . ASP A 1 87 ? 20.101 51.054 12.631 1.00 5.34 79 ASP A CA 1
ATOM 667 C C . ASP A 1 87 ? 19.667 50.309 11.380 1.00 5.54 79 ASP A C 1
ATOM 668 O O . ASP A 1 87 ? 19.156 49.189 11.421 1.00 8.25 79 ASP A O 1
ATOM 673 N N . PHE A 1 88 ? 19.829 50.968 10.249 1.00 6.17 80 PHE A N 1
ATOM 674 C CA . PHE A 1 88 ? 19.374 50.453 8.960 1.00 4.90 80 PHE A CA 1
ATOM 675 C C . PHE A 1 88 ? 20.541 50.013 8.104 1.00 3.66 80 PHE A C 1
ATOM 676 O O . PHE A 1 88 ? 21.498 50.771 7.965 1.00 4.88 80 PHE A O 1
ATOM 684 N N . PRO A 1 89 ? 20.445 48.849 7.464 1.00 5.25 81 PRO A N 1
ATOM 685 C CA . PRO A 1 89 ? 19.357 47.890 7.508 1.00 4.19 81 PRO A CA 1
ATOM 686 C C . PRO A 1 89 ? 19.272 47.074 8.770 1.00 6.24 81 PRO A C 1
ATOM 687 O O . PRO A 1 89 ? 18.221 46.470 9.029 1.00 7.05 81 PRO A O 1
ATOM 691 N N . SER A 1 90 ? 20.359 46.981 9.522 1.00 6.53 82 SER A N 1
ATOM 692 C CA . SER A 1 90 ? 20.311 46.233 10.764 1.00 7.80 82 SER A CA 1
ATOM 693 C C . SER A 1 90 ? 21.115 46.912 11.836 1.00 7.78 82 SER A C 1
ATOM 694 O O . SER A 1 90 ? 22.021 47.730 11.567 1.00 6.69 82 SER A O 1
ATOM 697 N N . ARG A 1 91 ? 20.798 46.551 13.072 1.00 7.51 83 ARG A N 1
ATOM 698 C CA . ARG A 1 91 ? 21.477 47.080 14.225 1.00 7.76 83 ARG A CA 1
ATOM 699 C C . ARG A 1 91 ? 22.970 46.718 14.225 1.00 7.31 83 ARG A C 1
ATOM 700 O O . ARG A 1 91 ? 23.810 47.545 14.554 1.00 8.43 83 ARG A O 1
ATOM 708 N N . ARG A 1 92 ? 23.292 45.492 13.839 1.00 5.48 84 ARG A N 1
ATOM 709 C CA . ARG A 1 92 ? 24.674 45.012 13.812 1.00 6.83 84 ARG A CA 1
ATOM 710 C C . ARG A 1 92 ? 25.472 45.566 12.642 1.00 6.04 84 ARG A C 1
ATOM 711 O O . ARG A 1 92 ? 26.682 45.719 12.739 1.00 7.59 84 ARG A O 1
ATOM 719 N N . ARG A 1 93 ? 24.799 45.865 11.536 1.00 5.34 85 ARG A N 1
ATOM 720 C CA . ARG A 1 93 ? 25.457 46.333 10.312 1.00 6.13 85 ARG A CA 1
ATOM 721 C C . ARG A 1 93 ? 24.670 47.500 9.714 1.00 5.28 85 ARG A C 1
ATOM 722 O O . ARG A 1 93 ? 23.949 47.345 8.723 1.00 5.07 85 ARG A O 1
ATOM 730 N N . PRO A 1 94 ? 24.769 48.667 10.357 1.00 5.25 86 PRO A N 1
ATOM 731 C CA . PRO A 1 94 ? 23.953 49.820 10.004 1.00 5.39 86 PRO A CA 1
ATOM 732 C C . PRO A 1 94 ? 24.539 50.607 8.822 1.00 6.25 86 PRO A C 1
ATOM 733 O O . PRO A 1 94 ? 24.772 51.816 8.906 1.00 6.54 86 PRO A O 1
ATOM 737 N N . ASP A 1 95 ? 24.772 49.926 7.712 1.00 5.21 87 ASP A N 1
ATOM 738 C CA . ASP A 1 95 ? 25.500 50.502 6.601 1.00 4.66 87 ASP A CA 1
ATOM 739 C C . ASP A 1 95 ? 24.770 51.654 5.934 1.00 7.37 87 ASP A C 1
ATOM 740 O O . ASP A 1 95 ? 25.392 52.460 5.234 1.00 7.10 87 ASP A O 1
ATOM 745 N N . GLY A 1 96 ? 23.467 51.724 6.128 1.00 5.03 88 GLY A N 1
ATOM 746 C CA . GLY A 1 96 ? 22.645 52.808 5.583 1.00 6.03 88 GLY A CA 1
ATOM 747 C C . GLY A 1 96 ? 22.304 53.931 6.555 1.00 5.54 88 GLY A C 1
ATOM 748 O O . GLY A 1 96 ? 21.527 54.830 6.209 1.00 6.10 88 GLY A O 1
ATOM 749 N N . ARG A 1 97 ? 22.910 53.894 7.744 1.00 4.36 89 ARG A N 1
ATOM 750 C CA . ARG A 1 97 ? 22.724 54.941 8.813 1.00 4.32 89 ARG A CA 1
ATOM 751 C C . ARG A 1 97 ? 22.957 56.318 8.133 1.00 4.34 89 ARG A C 1
ATOM 752 O O . ARG A 1 97 ? 24.015 56.514 7.520 1.00 5.33 89 ARG A O 1
ATOM 760 N N . ASP A 1 98 ? 22.120 57.333 8.313 1.00 2.69 90 ASP A N 1
ATOM 761 C CA . ASP A 1 98 ? 20.742 57.296 8.832 1.00 2.13 90 ASP A CA 1
ATOM 762 C C . ASP A 1 98 ? 19.781 57.092 7.671 1.00 3.22 90 ASP A C 1
ATOM 763 O O . ASP A 1 98 ? 19.861 57.790 6.658 1.00 4.90 90 ASP A O 1
ATOM 768 N N . TYR A 1 99 ? 18.837 56.177 7.791 1.00 2.77 91 TYR A N 1
ATOM 769 C CA . TYR A 1 99 ? 17.732 56.100 6.828 1.00 2.75 91 TYR A CA 1
ATOM 770 C C . TYR A 1 99 ? 16.693 57.134 7.216 1.00 3.37 91 TYR A C 1
ATOM 771 O O . TYR A 1 99 ? 16.251 57.161 8.367 1.00 5.00 91 TYR A O 1
ATOM 780 N N . VAL A 1 100 ? 16.301 57.987 6.276 1.00 2.48 92 VAL A N 1
ATOM 781 C CA . VAL A 1 100 ? 15.346 59.029 6.580 1.00 3.19 92 VAL A CA 1
ATOM 782 C C . VAL A 1 100 ? 13.924 58.667 6.130 1.00 3.32 92 VAL A C 1
ATOM 783 O O . VAL A 1 100 ? 13.634 58.554 4.945 1.00 3.25 92 VAL A O 1
ATOM 787 N N . HIS A 1 101 ? 13.065 58.472 7.122 1.00 2.72 93 HIS A N 1
ATOM 788 C CA . HIS A 1 101 ? 11.671 58.168 6.908 1.00 2.13 93 HIS A CA 1
ATOM 789 C C . HIS A 1 101 ? 10.804 59.372 6.587 1.00 2.00 93 HIS A C 1
ATOM 790 O O . HIS A 1 101 ? 9.762 59.208 5.928 1.00 2.00 93 HIS A O 1
ATOM 797 N N . TRP A 1 102 ? 11.146 60.549 7.090 1.00 2.07 94 TRP A N 1
ATOM 798 C CA . TRP A 1 102 ? 10.212 61.676 7.082 1.00 2.21 94 TRP A CA 1
ATOM 799 C C . TRP A 1 102 ? 10.983 62.930 7.396 1.00 2.74 94 TRP A C 1
ATOM 800 O O . TRP A 1 102 ? 11.822 62.925 8.299 1.00 3.43 94 TRP A O 1
ATOM 811 N N . ALA A 1 103 ? 10.709 64.000 6.656 1.00 2.55 95 ALA A N 1
ATOM 812 C CA . ALA A 1 103 ? 11.238 65.327 6.964 1.00 3.20 95 ALA A CA 1
ATOM 813 C C . ALA A 1 103 ? 10.202 66.372 6.662 1.00 2.73 95 ALA A C 1
ATOM 814 O O . ALA A 1 103 ? 9.751 66.505 5.520 1.00 2.98 95 ALA A O 1
ATOM 816 N N . VAL A 1 104 ? 9.825 67.148 7.671 1.00 3.04 96 VAL A N 1
ATOM 817 C CA . VAL A 1 104 ? 8.830 68.196 7.516 1.00 2.36 96 VAL A CA 1
ATOM 818 C C . VAL A 1 104 ? 9.370 69.434 8.216 1.00 2.22 96 VAL A C 1
ATOM 819 O O . VAL A 1 104 ? 9.891 69.367 9.318 1.00 2.87 96 VAL A O 1
ATOM 823 N N . SER A 1 105 ? 9.233 70.572 7.543 1.00 3.03 97 SER A N 1
ATOM 824 C CA . SER A 1 105 ? 9.808 71.823 7.988 1.00 3.63 97 SER A CA 1
ATOM 825 C C . SER A 1 105 ? 8.777 72.934 7.982 1.00 4.28 97 SER A C 1
ATOM 826 O O . SER A 1 105 ? 7.901 72.962 7.119 1.00 9.85 97 SER A O 1
ATOM 829 N N . GLY A 1 106 ? 8.816 73.840 8.936 1.00 3.85 98 GLY A N 1
ATOM 830 C CA . GLY A 1 106 ? 7.891 74.969 8.940 1.00 4.07 98 GLY A CA 1
ATOM 831 C C . GLY A 1 106 ? 6.877 74.994 10.059 1.00 2.93 98 GLY A C 1
ATOM 832 O O . GLY A 1 106 ? 6.014 75.885 10.089 1.00 4.27 98 GLY A O 1
ATOM 833 N N . ILE A 1 107 ? 6.966 74.031 10.966 1.00 3.29 99 ILE A N 1
ATOM 834 C CA . ILE A 1 107 ? 5.980 73.867 12.054 1.00 3.66 99 ILE A CA 1
ATOM 835 C C . ILE A 1 107 ? 6.025 75.074 12.991 1.00 2.57 99 ILE A C 1
ATOM 836 O O . ILE A 1 107 ? 7.074 75.485 13.453 1.00 2.62 99 ILE A O 1
ATOM 841 N N . LYS A 1 108 ? 4.874 75.665 13.237 1.00 3.34 100 LYS A N 1
ATOM 842 C CA . LYS A 1 108 ? 4.714 76.838 14.095 1.00 4.93 100 LYS A CA 1
ATOM 843 C C . LYS A 1 108 ? 3.859 76.543 15.341 1.00 4.74 100 LYS A C 1
ATOM 844 O O . LYS A 1 108 ? 3.901 77.304 16.306 1.00 8.70 100 LYS A O 1
ATOM 850 N N A SER A 1 109 ? 3.083 75.461 15.287 0.50 12.66 101 SER A N 1
ATOM 851 N N B SER A 1 109 ? 3.015 75.538 15.291 0.50 4.30 101 SER A N 1
ATOM 852 C CA A SER A 1 109 ? 2.006 75.172 16.252 0.50 10.89 101 SER A CA 1
ATOM 853 C CA B SER A 1 109 ? 2.100 75.341 16.390 0.50 5.82 101 SER A CA 1
ATOM 854 C C A SER A 1 109 ? 2.468 74.147 17.285 0.50 5.09 101 SER A C 1
ATOM 855 C C B SER A 1 109 ? 2.688 74.423 17.457 0.50 6.10 101 SER A C 1
ATOM 856 O O A SER A 1 109 ? 3.278 73.282 16.958 0.50 4.29 101 SER A O 1
ATOM 857 O O B SER A 1 109 ? 3.842 73.984 17.369 0.50 9.19 101 SER A O 1
ATOM 862 N N . LYS A 1 110 ? 1.910 74.169 18.494 1.00 3.32 102 LYS A N 1
ATOM 863 C CA . LYS A 1 110 ? 2.221 73.132 19.469 1.00 3.18 102 LYS A CA 1
ATOM 864 C C . LYS A 1 110 ? 1.658 71.777 19.098 1.00 3.74 102 LYS A C 1
ATOM 865 O O . LYS A 1 110 ? 1.925 70.811 19.776 1.00 5.22 102 LYS A O 1
ATOM 871 N N . GLU A 1 111 ? 0.842 71.704 18.054 1.00 7.19 103 GLU A N 1
ATOM 872 C CA . GLU A 1 111 ? 0.182 70.447 17.667 1.00 7.95 103 GLU A CA 1
ATOM 873 C C . GLU A 1 111 ? 0.364 70.232 16.172 1.00 10.25 103 GLU A C 1
ATOM 874 O O . GLU A 1 111 ? 0.175 71.169 15.372 1.00 13.11 103 GLU A O 1
ATOM 880 N N . LEU A 1 112 ? 0.734 69.017 15.790 1.00 4.84 104 LEU A N 1
ATOM 881 C CA . LEU A 1 112 ? 0.801 68.621 14.391 1.00 4.64 104 LEU A CA 1
ATOM 882 C C . LEU A 1 112 ? -0.065 67.408 14.229 1.00 3.67 104 LEU A C 1
ATOM 883 O O . LEU A 1 112 ? 0.197 66.384 14.827 1.00 4.15 104 LEU A O 1
ATOM 888 N N . VAL A 1 113 ? -1.091 67.544 13.396 1.00 4.78 105 VAL A N 1
ATOM 889 C CA . VAL A 1 113 ? -2.100 66.506 13.201 1.00 4.14 105 VAL A CA 1
ATOM 890 C C . VAL A 1 113 ? -1.952 65.943 11.796 1.00 3.53 105 VAL A C 1
ATOM 891 O O . VAL A 1 113 ? -1.967 66.672 10.818 1.00 4.16 105 VAL A O 1
ATOM 895 N N . LYS A 1 114 ? -1.724 64.642 11.717 1.00 2.73 106 LYS A N 1
ATOM 896 C CA A LYS A 1 114 ? -1.513 63.952 10.443 0.50 4.18 106 LYS A CA 1
ATOM 897 C CA B LYS A 1 114 ? -1.495 63.936 10.458 0.50 4.79 106 LYS A CA 1
ATOM 898 C C . LYS A 1 114 ? -0.377 64.569 9.636 1.00 3.53 106 LYS A C 1
ATOM 899 O O . LYS A 1 114 ? -0.398 64.556 8.402 1.00 5.62 106 LYS A O 1
ATOM 910 N N . GLY A 1 115 ? 0.634 65.081 10.331 1.00 2.94 107 GLY A N 1
ATOM 911 C CA . GLY A 1 115 ? 1.908 65.339 9.714 1.00 3.48 107 GLY A CA 1
ATOM 912 C C . GLY A 1 115 ? 2.059 66.631 8.944 1.00 3.33 107 GLY A C 1
ATOM 913 O O . GLY A 1 115 ? 3.134 66.863 8.385 1.00 4.32 107 GLY A O 1
ATOM 914 N N . THR A 1 116 ? 1.052 67.501 8.931 1.00 3.68 108 THR A N 1
ATOM 915 C CA . THR A 1 116 ? 1.137 68.722 8.131 1.00 4.55 108 THR A CA 1
ATOM 916 C C . THR A 1 116 ? 0.096 69.745 8.556 1.00 4.47 108 THR A C 1
ATOM 917 O O . THR A 1 116 ? -0.895 69.431 9.228 1.00 5.03 108 THR A O 1
ATOM 921 N N . ASP A 1 117 ? 0.328 70.987 8.153 1.00 4.41 109 ASP A N 1
ATOM 922 C CA . ASP A 1 117 ? -0.609 72.075 8.197 1.00 4.58 109 ASP A CA 1
ATOM 923 C C . ASP A 1 117 ? -0.202 73.113 7.166 1.00 4.46 109 ASP A C 1
ATOM 924 O O . ASP A 1 117 ? 0.724 72.878 6.393 1.00 4.44 109 ASP A O 1
ATOM 929 N N . LYS A 1 118 ? -0.867 74.275 7.181 1.00 3.65 110 LYS A N 1
ATOM 930 C CA . LYS A 1 118 ? -0.660 75.302 6.164 1.00 2.74 110 LYS A CA 1
ATOM 931 C C . LYS A 1 118 ? 0.762 75.817 6.110 1.00 3.74 110 LYS A C 1
ATOM 932 O O . LYS A 1 118 ? 1.178 76.333 5.068 1.00 6.12 110 LYS A O 1
ATOM 938 N N . ASN A 1 119 ? 1.490 75.719 7.222 1.00 3.49 111 ASN A N 1
ATOM 939 C CA . ASN A 1 119 ? 2.845 76.257 7.339 1.00 4.46 111 ASN A CA 1
ATOM 940 C C . ASN A 1 119 ? 3.933 75.320 6.880 1.00 3.29 111 ASN A C 1
ATOM 941 O O . ASN A 1 119 ? 5.079 75.743 6.723 1.00 5.14 111 ASN A O 1
ATOM 946 N N . CYS A 1 120 ? 3.586 74.047 6.757 1.00 3.13 112 CYS A N 1
ATOM 947 C CA A CYS A 1 120 ? 4.605 73.022 6.647 0.50 2.00 112 CYS A CA 1
ATOM 948 C CA B CYS A 1 120 ? 4.564 72.956 6.642 0.50 4.71 112 CYS A CA 1
ATOM 949 C C . CYS A 1 120 ? 4.988 72.708 5.211 1.00 5.08 112 CYS A C 1
ATOM 950 O O . CYS A 1 120 ? 4.158 72.668 4.315 1.00 9.52 112 CYS A O 1
ATOM 955 N N . ILE A 1 121 ? 6.263 72.470 5.005 1.00 3.15 113 ILE A N 1
ATOM 956 C CA . ILE A 1 121 ? 6.799 71.970 3.754 1.00 3.38 113 ILE A CA 1
ATOM 957 C C . ILE A 1 121 ? 7.238 70.549 4.033 1.00 3.21 113 ILE A C 1
ATOM 958 O O . ILE A 1 121 ? 8.106 70.310 4.894 1.00 4.13 113 ILE A O 1
ATOM 963 N N . THR A 1 122 ? 6.692 69.596 3.307 1.00 3.46 114 THR A N 1
ATOM 964 C CA . THR A 1 122 ? 7.104 68.218 3.414 1.00 4.03 114 THR A CA 1
ATOM 965 C C . THR A 1 122 ? 8.280 67.936 2.477 1.00 3.97 114 THR A C 1
ATOM 966 O O . THR A 1 122 ? 8.115 67.797 1.266 1.00 4.18 114 THR A O 1
ATOM 970 N N . LEU A 1 123 ? 9.473 67.947 3.033 1.00 3.36 115 LEU A N 1
ATOM 971 C CA . LEU A 1 123 ? 10.682 67.790 2.244 1.00 2.96 115 LEU A CA 1
ATOM 972 C C . LEU A 1 123 ? 10.891 66.328 1.844 1.00 2.20 115 LEU A C 1
ATOM 973 O O . LEU A 1 123 ? 11.359 66.021 0.772 1.00 3.08 115 LEU A O 1
ATOM 978 N N . LEU A 1 124 ? 10.495 65.411 2.726 1.00 3.21 116 LEU A N 1
ATOM 979 C CA . LEU A 1 124 ? 10.463 63.978 2.423 1.00 3.00 116 LEU A CA 1
ATOM 980 C C . LEU A 1 124 ? 9.187 63.399 3.029 1.00 3.09 116 LEU A C 1
ATOM 981 O O . LEU A 1 124 ? 9.060 63.369 4.264 1.00 4.10 116 LEU A O 1
ATOM 986 N N A PRO A 1 125 ? 8.261 62.902 2.183 0.50 2.20 117 PRO A N 1
ATOM 987 N N B PRO A 1 125 ? 8.211 63.000 2.190 0.50 3.00 117 PRO A N 1
ATOM 988 C CA A PRO A 1 125 ? 7.022 62.437 2.768 0.50 2.27 117 PRO A CA 1
ATOM 989 C CA B PRO A 1 125 ? 6.990 62.362 2.675 0.50 3.38 117 PRO A CA 1
ATOM 990 C C A PRO A 1 125 ? 7.241 61.149 3.563 0.50 2.47 117 PRO A C 1
ATOM 991 C C B PRO A 1 125 ? 7.273 61.168 3.590 0.50 2.52 117 PRO A C 1
ATOM 992 O O A PRO A 1 125 ? 8.137 60.351 3.265 0.50 2.85 117 PRO A O 1
ATOM 993 O O B PRO A 1 125 ? 8.249 60.452 3.401 0.50 2.80 117 PRO A O 1
ATOM 1000 N N . TYR A 1 126 ? 6.411 60.951 4.574 1.00 3.11 118 TYR A N 1
ATOM 1001 C CA . TYR A 1 126 ? 6.528 59.820 5.482 1.00 2.79 118 TYR A CA 1
ATOM 1002 C C . TYR A 1 126 ? 6.517 58.501 4.742 1.00 2.41 118 TYR A C 1
ATOM 1003 O O . TYR A 1 126 ? 5.581 58.232 3.964 1.00 3.81 118 TYR A O 1
ATOM 1012 N N . VAL A 1 127 ? 7.483 57.641 5.045 1.00 2.16 119 VAL A N 1
ATOM 1013 C CA A VAL A 1 127 ? 7.399 56.229 4.700 0.60 4.42 119 VAL A CA 1
ATOM 1014 C CA B VAL A 1 127 ? 7.476 56.230 4.665 0.40 2.00 119 VAL A CA 1
ATOM 1015 C C . VAL A 1 127 ? 7.736 55.461 5.954 1.00 2.00 119 VAL A C 1
ATOM 1016 O O . VAL A 1 127 ? 8.682 55.808 6.678 1.00 3.96 119 VAL A O 1
ATOM 1023 N N . GLY A 1 128 ? 6.953 54.445 6.251 1.00 3.45 120 GLY A N 1
ATOM 1024 C CA . GLY A 1 128 ? 7.107 53.747 7.533 1.00 4.43 120 GLY A CA 1
ATOM 1025 C C . GLY A 1 128 ? 8.378 52.922 7.637 1.00 4.52 120 GLY A C 1
ATOM 1026 O O . GLY A 1 128 ? 9.045 52.675 6.631 1.00 10.41 120 GLY A O 1
ATOM 1027 N N . PRO A 1 129 ? 8.729 52.493 8.862 1.00 4.35 121 PRO A N 1
ATOM 1028 C CA . PRO A 1 129 ? 9.919 51.697 9.142 1.00 9.12 121 PRO A CA 1
ATOM 1029 C C . PRO A 1 129 ? 10.139 50.556 8.216 1.00 17.83 121 PRO A C 1
ATOM 1030 O O . PRO A 1 129 ? 9.214 49.850 7.831 1.00 9.97 121 PRO A O 1
ATOM 1034 N N . SER A 1 130 ? 11.405 50.372 7.899 1.00 13.08 122 SER A N 1
ATOM 1035 C CA . SER A 1 130 ? 11.834 49.388 6.938 1.00 13.49 122 SER A CA 1
ATOM 1036 C C . SER A 1 130 ? 12.681 48.364 7.664 1.00 11.24 122 SER A C 1
ATOM 1037 O O . SER A 1 130 ? 13.903 48.516 7.758 1.00 15.56 122 SER A O 1
ATOM 1040 N N . ILE A 1 131 ? 12.032 47.344 8.215 1.00 10.35 123 ILE A N 1
ATOM 1041 C CA . ILE A 1 131 ? 12.734 46.434 9.108 1.00 10.48 123 ILE A CA 1
ATOM 1042 C C . ILE A 1 131 ? 12.490 44.981 8.717 1.00 9.43 123 ILE A C 1
ATOM 1043 O O . ILE A 1 131 ? 11.369 44.485 8.810 1.00 7.77 123 ILE A O 1
ATOM 1048 N N . LYS A 1 132 ? 13.543 44.289 8.300 1.00 6.77 124 LYS A N 1
ATOM 1049 C CA . LYS A 1 132 ? 13.470 42.856 8.035 1.00 6.39 124 LYS A CA 1
ATOM 1050 C C . LYS A 1 132 ? 13.579 42.057 9.318 1.00 7.27 124 LYS A C 1
ATOM 1051 O O . LYS A 1 132 ? 14.225 42.470 10.281 1.00 9.27 124 LYS A O 1
ATOM 1057 N N . LYS A 1 133 ? 12.978 40.885 9.330 1.00 7.58 125 LYS A N 1
ATOM 1058 C CA . LYS A 1 133 ? 13.213 39.927 10.402 1.00 9.81 125 LYS A CA 1
ATOM 1059 C C . LYS A 1 133 ? 14.694 39.620 10.602 1.00 8.95 125 LYS A C 1
ATOM 1060 O O . LYS A 1 133 ? 15.438 39.420 9.646 1.00 11.78 125 LYS A O 1
ATOM 1066 N N . GLY A 1 134 ? 15.103 39.549 11.865 1.00 11.28 126 GLY A N 1
ATOM 1067 C CA . GLY A 1 134 ? 16.441 39.121 12.212 1.00 7.27 126 GLY A CA 1
ATOM 1068 C C . GLY A 1 134 ? 17.461 40.232 12.225 1.00 7.40 126 GLY A C 1
ATOM 1069 O O . GLY A 1 134 ? 18.633 39.964 12.229 1.00 9.02 126 GLY A O 1
ATOM 1070 N N . THR A 1 135 ? 17.010 41.485 12.231 1.00 4.99 127 THR A N 1
ATOM 1071 C CA . THR A 1 135 ? 17.897 42.652 12.125 1.00 6.03 127 THR A CA 1
ATOM 1072 C C . THR A 1 135 ? 17.986 43.462 13.404 1.00 6.88 127 THR A C 1
ATOM 1073 O O . THR A 1 135 ? 18.390 44.626 13.379 1.00 7.79 127 THR A O 1
ATOM 1077 N N . GLY A 1 136 ? 17.638 42.848 14.530 1.00 5.60 128 GLY A N 1
ATOM 1078 C CA . GLY A 1 136 ? 17.823 43.474 15.833 1.00 6.67 128 GLY A CA 1
ATOM 1079 C C . GLY A 1 136 ? 16.758 44.524 16.123 1.00 4.92 128 GLY A C 1
ATOM 1080 O O . GLY A 1 136 ? 15.771 44.661 15.401 1.00 6.78 128 GLY A O 1
ATOM 1081 N N . LEU A 1 137 ? 16.937 45.258 17.212 1.00 5.51 129 LEU A N 1
ATOM 1082 C CA . LEU A 1 137 ? 16.065 46.354 17.574 1.00 5.01 129 LEU A CA 1
ATOM 1083 C C . LEU A 1 137 ? 16.589 47.629 16.921 1.00 6.70 129 LEU A C 1
ATOM 1084 O O . LEU A 1 137 ? 17.781 47.968 17.015 1.00 8.50 129 LEU A O 1
ATOM 1089 N N . HIS A 1 138 ? 15.712 48.345 16.268 1.00 5.19 130 HIS A N 1
ATOM 1090 C CA . HIS A 1 138 ? 16.025 49.602 15.602 1.00 4.18 130 HIS A CA 1
ATOM 1091 C C . HIS A 1 138 ? 15.554 50.760 16.446 1.00 4.32 130 HIS A C 1
ATOM 1092 O O . HIS A 1 138 ? 14.380 50.790 16.846 1.00 4.89 130 HIS A O 1
ATOM 1099 N N . ARG A 1 139 ? 16.439 51.706 16.703 1.00 4.94 131 ARG A N 1
ATOM 1100 C CA . ARG A 1 139 ? 16.110 52.902 17.478 1.00 4.31 131 ARG A CA 1
ATOM 1101 C C . ARG A 1 139 ? 15.510 53.959 16.558 1.00 4.14 131 ARG A C 1
ATOM 1102 O O . ARG A 1 139 ? 16.192 54.893 16.150 1.00 4.63 131 ARG A O 1
ATOM 1110 N N . ILE A 1 140 ? 14.235 53.802 16.245 1.00 4.75 132 ILE A N 1
ATOM 1111 C CA . ILE A 1 140 ? 13.525 54.720 15.367 1.00 4.43 132 ILE A CA 1
ATOM 1112 C C . ILE A 1 140 ? 13.383 56.052 16.119 1.00 4.69 132 ILE A C 1
ATOM 1113 O O . ILE A 1 140 ? 12.814 56.103 17.206 1.00 5.96 132 ILE A O 1
ATOM 1118 N N . SER A 1 141 ? 13.966 57.100 15.554 1.00 4.58 133 SER A N 1
ATOM 1119 C CA . SER A 1 141 ? 14.222 58.328 16.261 1.00 5.17 133 SER A CA 1
ATOM 1120 C C . SER A 1 141 ? 13.602 59.528 15.576 1.00 5.28 133 SER A C 1
ATOM 1121 O O . SER A 1 141 ? 13.521 59.607 14.341 1.00 5.85 133 SER A O 1
ATOM 1124 N N . PHE A 1 142 ? 13.199 60.490 16.401 1.00 4.60 134 PHE A N 1
ATOM 1125 C CA . PHE A 1 142 ? 12.588 61.731 15.957 1.00 4.34 134 PHE A CA 1
ATOM 1126 C C . PHE A 1 142 ? 13.423 62.877 16.494 1.00 4.31 134 PHE A C 1
ATOM 1127 O O . PHE A 1 142 ? 13.564 63.017 17.696 1.00 4.80 134 PHE A O 1
ATOM 1135 N N . ILE A 1 143 ? 13.960 63.715 15.611 1.00 4.52 135 ILE A N 1
ATOM 1136 C CA . ILE A 1 143 ? 14.819 64.822 15.990 1.00 3.68 135 ILE A CA 1
ATOM 1137 C C . ILE A 1 143 ? 14.131 66.135 15.598 1.00 5.18 135 ILE A C 1
ATOM 1138 O O . ILE A 1 143 ? 13.754 66.334 14.435 1.00 5.22 135 ILE A O 1
ATOM 1143 N N . LEU A 1 144 ? 13.976 67.004 16.574 1.00 4.25 136 LEU A N 1
ATOM 1144 C CA . LEU A 1 144 ? 13.319 68.282 16.417 1.00 4.61 136 LEU A CA 1
ATOM 1145 C C . LEU A 1 144 ? 14.320 69.407 16.525 1.00 4.53 136 LEU A C 1
ATOM 1146 O O . LEU A 1 144 ? 15.088 69.450 17.509 1.00 5.18 136 LEU A O 1
ATOM 1151 N N . SER A 1 145 ? 1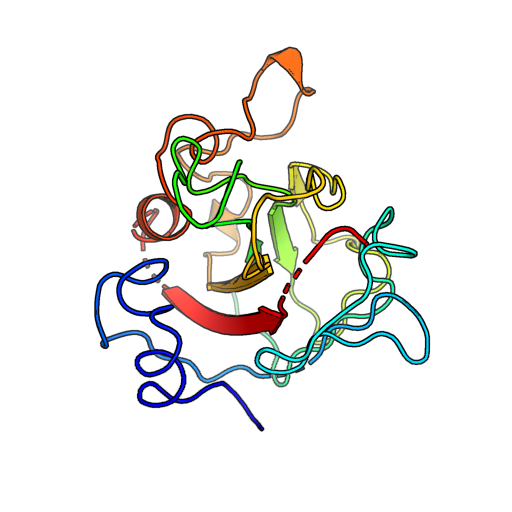4.355 70.284 15.513 1.00 4.12 137 SER A N 1
ATOM 1152 C CA . SER A 1 145 ? 15.321 71.372 15.457 1.00 4.54 137 SER A CA 1
ATOM 1153 C C . SER A 1 145 ? 14.609 72.666 15.091 1.00 3.78 137 SER A C 1
ATOM 1154 O O . SER A 1 145 ? 13.492 72.662 14.592 1.00 4.70 137 SER A O 1
ATOM 1157 N N . LEU A 1 146 ? 15.271 73.784 15.330 1.00 4.33 138 LEU A N 1
ATOM 1158 C CA . LEU A 1 146 ? 14.825 75.105 14.903 1.00 4.19 138 LEU A CA 1
ATOM 1159 C C . LEU A 1 146 ? 15.528 75.522 13.623 1.00 4.20 138 LEU A C 1
ATOM 1160 O O . LEU A 1 146 ? 16.748 75.376 13.483 1.00 5.72 138 LEU A O 1
ATOM 1165 N N . VAL A 1 147 ? 14.745 76.069 12.718 1.00 3.63 139 VAL A N 1
ATOM 1166 C CA . VAL A 1 147 ? 15.202 76.675 11.490 1.00 4.21 139 VAL A CA 1
ATOM 1167 C C . VAL A 1 147 ? 14.559 78.050 11.360 1.00 4.42 139 VAL A C 1
ATOM 1168 O O . VAL A 1 147 ? 13.413 78.254 11.750 1.00 5.50 139 VAL A O 1
ATOM 1172 N N . LYS A 1 148 ? 15.299 79.006 10.828 1.00 4.73 140 LYS A N 1
ATOM 1173 C CA . LYS A 1 148 ? 14.713 80.309 10.515 1.00 4.98 140 LYS A CA 1
ATOM 1174 C C . LYS A 1 148 ? 13.551 80.132 9.564 1.00 5.66 140 LYS A C 1
ATOM 1175 O O . LYS A 1 148 ? 13.629 79.371 8.622 1.00 6.75 140 LYS A O 1
ATOM 1181 N N . GLU A 1 149 ? 12.479 80.883 9.783 1.00 4.95 141 GLU A N 1
ATOM 1182 C CA . GLU A 1 149 ? 11.321 80.831 8.894 1.00 6.15 141 GLU A CA 1
ATOM 1183 C C . GLU A 1 149 ? 11.758 81.021 7.440 1.00 5.16 141 GLU A C 1
ATOM 1184 O O . GLU A 1 149 ? 11.301 80.317 6.536 1.00 6.20 141 GLU A O 1
ATOM 1190 N N . GLU A 1 150 ? 12.645 81.977 7.204 1.00 6.13 142 GLU A N 1
ATOM 1191 C CA . GLU A 1 150 ? 13.035 82.296 5.821 1.00 5.36 142 GLU A CA 1
ATOM 1192 C C . GLU A 1 150 ? 13.795 81.146 5.151 1.00 4.58 142 GLU A C 1
ATOM 1193 O O . GLU A 1 150 ? 13.922 81.145 3.920 1.00 4.33 142 GLU A O 1
ATOM 1199 N N . ASN A 1 151 ? 14.304 80.205 5.946 1.00 4.29 143 ASN A N 1
ATOM 1200 C CA . ASN A 1 151 ? 15.103 79.079 5.426 1.00 4.89 143 ASN A CA 1
ATOM 1201 C C . ASN A 1 151 ? 14.364 77.752 5.464 1.00 4.94 143 ASN A C 1
ATOM 1202 O O . ASN A 1 151 ? 14.935 76.719 5.168 1.00 4.95 143 ASN A O 1
ATOM 1207 N N . LYS A 1 152 ? 13.094 77.778 5.833 1.00 4.55 144 LYS A N 1
ATOM 1208 C CA . LYS A 1 152 ? 12.385 76.529 6.057 1.00 5.75 144 LYS A CA 1
ATOM 1209 C C . LYS A 1 152 ? 12.280 75.655 4.811 1.00 4.62 144 LYS A C 1
ATOM 1210 O O . LYS A 1 152 ? 12.154 74.434 4.926 1.00 6.26 144 LYS A O 1
ATOM 1216 N N . GLY A 1 153 ? 12.379 76.266 3.633 1.00 4.78 145 GLY A N 1
ATOM 1217 C CA . GLY A 1 153 ? 12.376 75.505 2.375 1.00 9.29 145 GLY A CA 1
ATOM 1218 C C . GLY A 1 153 ? 13.684 75.572 1.626 1.00 7.14 145 GLY A C 1
ATOM 1219 O O . GLY A 1 153 ? 13.731 75.304 0.425 1.00 9.12 145 GLY A O 1
ATOM 1220 N N . ASN A 1 154 ? 14.738 75.936 2.341 1.00 4.36 146 ASN A N 1
ATOM 1221 C CA A ASN A 1 154 ? 16.057 76.092 1.780 0.50 9.36 146 ASN A CA 1
ATOM 1222 C CA B ASN A 1 154 ? 16.067 76.052 1.756 0.50 5.23 146 ASN A CA 1
ATOM 1223 C C . ASN A 1 154 ? 17.065 75.353 2.643 1.00 4.35 146 ASN A C 1
ATOM 1224 O O . ASN A 1 154 ? 17.926 75.959 3.270 1.00 7.97 146 ASN A O 1
ATOM 1233 N N . VAL A 1 155 ? 16.935 74.046 2.675 1.00 4.96 147 VAL A N 1
ATOM 1234 C CA . VAL A 1 155 ? 17.737 73.193 3.533 1.00 5.76 147 VAL A CA 1
ATOM 1235 C C . VAL A 1 155 ? 18.782 72.536 2.646 1.00 5.19 147 VAL A C 1
ATOM 1236 O O . VAL A 1 155 ? 18.446 71.706 1.781 1.00 6.88 147 VAL A O 1
ATOM 1240 N N . THR A 1 156 ? 20.032 72.923 2.805 1.00 6.00 148 THR A N 1
ATOM 1241 C CA A THR A 1 156 ? 21.100 72.319 2.043 0.50 4.06 148 THR A CA 1
ATOM 1242 C CA B THR A 1 156 ? 21.038 72.290 1.974 0.50 5.86 148 THR A CA 1
ATOM 1243 C C . THR A 1 156 ? 21.119 70.813 2.325 1.00 5.44 148 THR A C 1
ATOM 1244 O O . THR A 1 156 ? 21.118 70.420 3.491 1.00 5.16 148 THR A O 1
ATOM 1251 N N . GLY A 1 157 ? 21.150 69.986 1.282 1.00 6.05 149 GLY A N 1
ATOM 1252 C CA . GLY A 1 157 ? 21.147 68.542 1.453 1.00 8.38 149 GLY A CA 1
ATOM 1253 C C . GLY A 1 157 ? 19.780 67.893 1.338 1.00 7.54 149 GLY A C 1
ATOM 1254 O O . GLY A 1 157 ? 19.672 66.680 1.087 1.00 10.47 149 GLY A O 1
ATOM 1255 N N . VAL A 1 158 ? 18.722 68.683 1.512 1.00 6.01 150 VAL A N 1
ATOM 1256 C CA . VAL A 1 158 ? 17.372 68.172 1.490 1.00 6.53 150 VAL A CA 1
ATOM 1257 C C . VAL A 1 158 ? 16.492 69.119 0.671 1.00 7.16 150 VAL A C 1
ATOM 1258 O O . VAL A 1 158 ? 15.748 69.953 1.217 1.00 8.23 150 VAL A O 1
ATOM 1262 N N . PRO A 1 159 ? 16.578 68.986 -0.652 1.00 7.56 151 PRO A N 1
ATOM 1263 C CA A PRO A 1 159 ? 15.864 69.965 -1.454 0.50 10.41 151 PRO A CA 1
ATOM 1264 C CA B PRO A 1 159 ? 15.881 69.831 -1.616 0.50 3.96 151 PRO A CA 1
ATOM 1265 C C . PRO A 1 159 ? 14.369 69.787 -1.432 1.00 6.87 151 PRO A C 1
ATOM 1266 O O . PRO A 1 159 ? 13.858 68.776 -0.959 1.00 8.16 151 PRO A O 1
ATOM 1273 N N . LEU A 1 160 ? 13.679 70.800 -1.895 1.00 5.14 152 LEU A N 1
ATOM 1274 C CA . LEU A 1 160 ? 12.240 70.661 -2.061 1.00 4.73 152 LEU A CA 1
ATOM 1275 C C . LEU A 1 160 ? 11.909 69.406 -2.827 1.00 3.54 152 LEU A C 1
ATOM 1276 O O . LEU A 1 160 ? 12.573 69.014 -3.783 1.00 5.68 152 LEU A O 1
ATOM 1281 N N . TYR A 1 161 ? 10.868 68.732 -2.384 1.00 3.70 153 TYR A N 1
ATOM 1282 C CA . TYR A 1 161 ? 10.542 67.381 -2.854 1.00 4.04 153 TYR A CA 1
ATOM 1283 C C . TYR A 1 161 ? 9.986 67.390 -4.291 1.00 3.67 153 TYR A C 1
ATOM 1284 O O . TYR A 1 161 ? 9.086 68.179 -4.650 1.00 3.24 153 TYR A O 1
ATOM 1293 N N . ARG A 1 162 ? 10.493 66.476 -5.099 1.00 2.79 154 ARG A N 1
ATOM 1294 C CA . ARG A 1 162 ? 10.100 66.273 -6.493 1.00 3.32 154 ARG A CA 1
ATOM 1295 C C . ARG A 1 162 ? 9.844 64.800 -6.771 1.00 3.44 154 ARG A C 1
ATOM 1296 O O . ARG A 1 162 ? 9.710 64.389 -7.924 1.00 5.93 154 ARG A O 1
ATOM 1304 N N . GLY A 1 163 ? 9.717 64.016 -5.725 1.00 3.29 155 GLY A N 1
ATOM 1305 C CA . GLY A 1 163 ? 9.536 62.591 -5.877 1.00 4.88 155 GLY A CA 1
ATOM 1306 C C . GLY A 1 163 ? 10.761 61.789 -5.481 1.00 3.26 155 GLY A C 1
ATOM 1307 O O . GLY A 1 163 ? 11.868 62.313 -5.330 1.00 4.14 155 GLY A O 1
ATOM 1308 N N . GLU A 1 164 ? 10.543 60.491 -5.353 1.00 4.10 156 GLU A N 1
ATOM 1309 C CA . GLU A 1 164 ? 11.590 59.604 -4.906 1.00 4.85 156 GLU A CA 1
ATOM 1310 C C . GLU A 1 164 ? 12.744 59.479 -5.889 1.00 4.35 156 GLU A C 1
ATOM 1311 O O . GLU A 1 164 ? 13.860 59.129 -5.494 1.00 5.54 156 GLU A O 1
ATOM 1317 N N . HIS A 1 165 ? 12.558 59.790 -7.161 1.00 3.77 157 HIS A N 1
ATOM 1318 C CA . HIS A 1 165 ? 13.643 59.667 -8.128 1.00 4.04 157 HIS A CA 1
ATOM 1319 C C . HIS A 1 165 ? 14.773 60.636 -7.848 1.00 3.91 157 HIS A C 1
ATOM 1320 O O . HIS A 1 165 ? 15.923 60.390 -8.236 1.00 4.79 157 HIS A O 1
ATOM 1327 N N . TYR A 1 166 ? 14.487 61.730 -7.161 1.00 2.90 158 TYR A N 1
ATOM 1328 C CA . TYR A 1 166 ? 15.450 62.808 -7.047 1.00 3.30 158 TYR A CA 1
ATOM 1329 C C . TYR A 1 166 ? 16.181 62.811 -5.711 1.00 3.67 158 TYR A C 1
ATOM 1330 O O . TYR A 1 166 ? 17.038 63.657 -5.494 1.00 4.07 158 TYR A O 1
ATOM 1339 N N . ILE A 1 167 ? 15.849 61.879 -4.826 1.00 3.48 159 ILE A N 1
ATOM 1340 C CA . ILE A 1 167 ? 16.473 61.756 -3.527 1.00 3.15 159 ILE A CA 1
ATOM 1341 C C . ILE A 1 167 ? 16.718 60.297 -3.201 1.00 3.19 159 ILE A C 1
ATOM 1342 O O . ILE A 1 167 ? 16.236 59.410 -3.892 1.00 4.72 159 ILE A O 1
ATOM 1347 N N . THR A 1 168 ? 17.477 60.041 -2.149 1.00 4.25 160 THR A N 1
ATOM 1348 C CA . THR A 1 168 ? 17.571 58.700 -1.601 1.00 4.59 160 THR A CA 1
ATOM 1349 C C . THR A 1 168 ? 17.356 58.790 -0.101 1.00 4.54 160 THR A C 1
ATOM 1350 O O . THR A 1 168 ? 17.769 59.744 0.537 1.00 5.65 160 THR A O 1
ATOM 1354 N N . ARG A 1 169 ? 16.683 57.808 0.484 1.00 4.39 161 ARG A N 1
ATOM 1355 C CA A ARG A 1 169 ? 16.513 57.815 1.928 0.50 5.34 161 ARG A CA 1
ATOM 1356 C CA B ARG A 1 169 ? 16.469 57.752 1.943 0.50 4.08 161 ARG A CA 1
ATOM 1357 C C . ARG A 1 169 ? 17.672 57.165 2.670 1.00 4.39 161 ARG A C 1
ATOM 1358 O O . ARG A 1 169 ? 17.807 57.343 3.864 1.00 4.82 161 ARG A O 1
ATOM 1373 N N . VAL A 1 170 ? 18.530 56.451 1.958 1.00 3.32 162 VAL A N 1
ATOM 1374 C CA . VAL A 1 170 ? 19.685 55.800 2.547 1.00 3.82 162 VAL A CA 1
ATOM 1375 C C . VAL A 1 170 ? 20.774 56.836 2.791 1.00 4.03 162 VAL A C 1
ATOM 1376 O O . VAL A 1 170 ? 21.007 57.722 1.945 1.00 5.48 162 VAL A O 1
ATOM 1380 N N . LYS A 1 171 ? 21.436 56.757 3.951 1.00 4.01 163 LYS A N 1
ATOM 1381 C CA . LYS A 1 171 ? 22.506 57.730 4.268 1.00 4.50 163 LYS A CA 1
ATOM 1382 C C . LYS A 1 171 ? 22.007 59.171 4.101 1.00 4.35 163 LYS A C 1
ATOM 1383 O O . LYS A 1 171 ? 22.705 60.063 3.597 1.00 4.90 163 LYS A O 1
ATOM 1389 N N . PHE A 1 172 ? 20.779 59.401 4.545 1.00 3.68 164 PHE A N 1
ATOM 1390 C CA . PHE A 1 172 ? 20.166 60.709 4.644 1.00 3.69 164 PHE A CA 1
ATOM 1391 C C . PHE A 1 172 ? 20.372 61.533 3.372 1.00 3.63 164 PHE A C 1
ATOM 1392 O O . PHE A 1 172 ? 20.993 62.590 3.367 1.00 3.83 164 PHE A O 1
ATOM 1400 N N . ASN A 1 173 ? 19.854 61.013 2.277 1.00 4.37 165 ASN A N 1
ATOM 1401 C CA . ASN A 1 173 ? 19.954 61.687 0.984 1.00 5.50 165 ASN A CA 1
ATOM 1402 C C . ASN A 1 173 ? 21.367 62.014 0.614 1.00 4.72 165 ASN A C 1
ATOM 1403 O O . ASN A 1 173 ? 21.669 63.066 0.065 1.00 5.48 165 ASN A O 1
ATOM 1408 N N . ASN A 1 174 ? 22.258 61.078 0.890 1.00 2.00 166 ASN A N 1
ATOM 1409 C CA . ASN A 1 174 ? 23.691 61.218 0.621 1.00 2.00 166 ASN A CA 1
ATOM 1410 C C . ASN A 1 174 ? 24.316 62.384 1.393 1.00 2.00 166 ASN A C 1
ATOM 1411 O O . ASN A 1 174 ? 25.307 62.968 0.927 1.00 3.79 166 ASN A O 1
ATOM 1416 N N . CYS A 1 175 ? 23.753 62.720 2.555 1.00 2.00 167 CYS A N 1
ATOM 1417 C CA A CYS A 1 175 ? 24.405 63.638 3.492 0.50 5.53 167 CYS A CA 1
ATOM 1418 C CA B CYS A 1 175 ? 24.319 63.661 3.527 0.50 2.00 167 CYS A CA 1
ATOM 1419 C C . CYS A 1 175 ? 24.815 62.938 4.791 1.00 3.16 167 CYS A C 1
ATOM 1420 O O . CYS A 1 175 ? 25.245 63.597 5.763 1.00 4.27 167 CYS A O 1
ATOM 1425 N N . GLN A 1 176 ? 24.684 61.622 4.776 1.00 2.00 168 GLN A N 1
ATOM 1426 C CA . GLN A 1 176 ? 25.153 60.698 5.805 1.00 2.15 168 GLN A CA 1
ATOM 1427 C C . GLN A 1 176 ? 24.210 60.653 7.008 1.00 2.00 168 GLN A C 1
ATOM 1428 O O . GLN A 1 176 ? 23.644 59.604 7.278 1.00 3.78 168 GLN A O 1
ATOM 1434 N N . SER A 1 177 ? 24.029 61.763 7.718 1.00 2.79 169 SER A N 1
ATOM 1435 C CA . SER A 1 177 ? 23.281 61.748 8.962 1.00 2.59 169 SER A CA 1
ATOM 1436 C C . SER A 1 177 ? 22.396 62.961 9.130 1.00 3.24 169 SER A C 1
ATOM 1437 O O . SER A 1 177 ? 22.691 64.035 8.579 1.00 3.04 169 SER A O 1
ATOM 1440 N N . ALA A 1 178 ? 21.342 62.789 9.917 1.00 2.27 170 ALA A N 1
ATOM 1441 C CA . ALA A 1 178 ? 20.502 63.907 10.305 1.00 2.00 170 ALA A CA 1
ATOM 1442 C C . ALA A 1 178 ? 21.328 64.984 11.003 1.00 2.00 170 ALA A C 1
ATOM 1443 O O . ALA A 1 178 ? 21.184 66.156 10.717 1.00 2.04 170 ALA A O 1
ATOM 1445 N N . TYR A 1 179 ? 22.193 64.580 11.927 1.00 2.00 171 TYR A N 1
ATOM 1446 C CA . TYR A 1 179 ? 22.989 65.542 12.664 1.00 2.00 171 TYR A CA 1
ATOM 1447 C C . TYR A 1 179 ? 23.828 66.375 11.681 1.00 2.10 171 TYR A C 1
ATOM 1448 O O . TYR A 1 179 ? 23.959 67.592 11.820 1.00 2.54 171 TYR A O 1
ATOM 1457 N N . ASN A 1 180 ? 24.414 65.708 10.685 1.00 2.00 172 ASN A N 1
ATOM 1458 C CA . ASN A 1 180 ? 25.221 66.445 9.712 1.00 2.14 172 ASN A CA 1
ATOM 1459 C C . ASN A 1 180 ? 24.390 67.520 8.990 1.00 2.00 172 ASN A C 1
ATOM 1460 O O . ASN A 1 180 ? 24.824 68.662 8.837 1.00 2.00 172 ASN A O 1
ATOM 1465 N N . VAL A 1 181 ? 23.207 67.139 8.540 1.00 2.22 173 VAL A N 1
ATOM 1466 C CA . VAL A 1 181 ? 22.316 68.091 7.895 1.00 2.42 173 VAL A CA 1
ATOM 1467 C C . VAL A 1 181 ? 21.949 69.266 8.786 1.00 2.00 173 VAL A C 1
ATOM 1468 O O . VAL A 1 181 ? 21.997 70.410 8.367 1.00 2.00 173 VAL A O 1
ATOM 1472 N N . ILE A 1 182 ? 21.666 68.980 10.046 1.00 2.00 174 ILE A N 1
ATOM 1473 C CA . ILE A 1 182 ? 21.320 70.008 10.987 1.00 2.00 174 ILE A CA 1
ATOM 1474 C C . ILE A 1 182 ? 22.468 70.988 11.177 1.00 2.61 174 ILE A C 1
ATOM 1475 O O . ILE A 1 182 ? 22.307 72.208 11.087 1.00 2.55 174 ILE A O 1
ATOM 1480 N N . GLN A 1 183 ? 23.662 70.468 11.404 1.00 2.75 175 GLN A N 1
ATOM 1481 C CA . GLN A 1 183 ? 24.760 71.348 11.753 1.00 2.42 175 GLN A CA 1
ATOM 1482 C C . GLN A 1 183 ? 25.2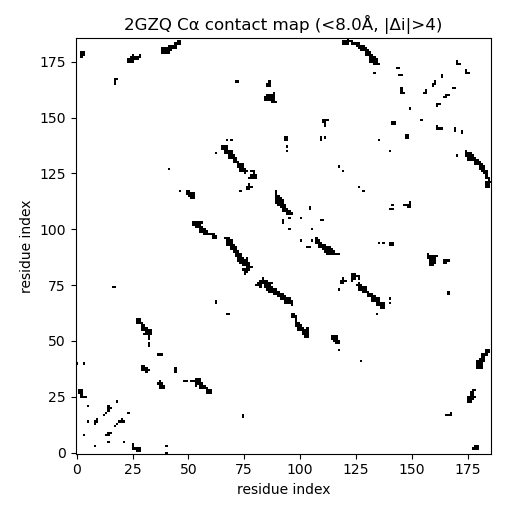16 72.115 10.515 1.00 3.09 175 GLN A C 1
ATOM 1483 O O . GLN A 1 183 ? 25.556 73.301 10.613 1.00 3.16 175 GLN A O 1
ATOM 1502 N N . ASN A 1 185 ? 23.447 73.250 8.181 1.00 2.00 177 ASN A N 1
ATOM 1503 C CA . ASN A 1 185 ? 22.448 74.294 7.947 1.00 2.00 177 ASN A CA 1
ATOM 1504 C C . ASN A 1 185 ? 22.325 75.280 9.107 1.00 2.00 177 ASN A C 1
ATOM 1505 O O . ASN A 1 185 ? 21.444 76.120 9.133 1.00 3.30 177 ASN A O 1
ATOM 1510 N N . ASP A 1 186 ? 23.217 75.155 10.071 1.00 2.00 178 ASP A N 1
ATOM 1511 C CA . ASP A 1 186 ? 23.211 76.046 11.249 1.00 4.68 178 ASP A CA 1
ATOM 1512 C C . ASP A 1 186 ? 21.869 76.005 11.986 1.00 4.31 178 ASP A C 1
ATOM 1513 O O . ASP A 1 186 ? 21.382 77.009 12.507 1.00 7.00 178 ASP A O 1
ATOM 1531 N N . LYS A 1 188 ? 19.392 74.361 15.129 1.00 2.01 180 LYS A N 1
ATOM 1532 C CA . LYS A 1 188 ? 19.604 74.065 16.555 1.00 2.95 180 LYS A CA 1
ATOM 1533 C C . LYS A 1 188 ? 18.713 72.891 16.963 1.00 2.00 180 LYS A C 1
ATOM 1534 O O . LYS A 1 188 ? 17.488 73.013 16.888 1.00 2.00 180 LYS A O 1
ATOM 1540 N N . ILE A 1 189 ? 19.284 71.791 17.448 1.00 2.00 181 ILE A N 1
ATOM 1541 C CA . ILE A 1 189 ? 18.485 70.687 17.951 1.00 2.00 181 ILE A CA 1
ATOM 1542 C C . ILE A 1 189 ? 17.865 71.103 19.266 1.00 2.00 181 ILE A C 1
ATOM 1543 O O . ILE A 1 189 ? 18.539 71.625 20.153 1.00 2.00 181 ILE A O 1
ATOM 1548 N N . VAL A 1 190 ? 16.566 70.863 19.414 1.00 2.00 182 VAL A N 1
ATOM 1549 C CA . VAL A 1 190 ? 15.835 71.236 20.634 1.00 2.00 182 VAL A CA 1
ATOM 1550 C C . VAL A 1 190 ? 14.972 70.149 21.269 1.00 2.00 182 VAL A C 1
ATOM 1551 O O . VAL A 1 190 ? 14.552 70.298 22.389 1.00 2.00 182 VAL A O 1
ATOM 1555 N N . GLY A 1 191 ? 14.769 69.044 20.559 1.00 2.00 183 GLY A N 1
ATOM 1556 C CA . GLY A 1 191 ? 13.943 67.968 21.069 1.00 2.00 183 GLY A CA 1
ATOM 1557 C C . GLY A 1 191 ? 14.289 66.654 20.434 1.00 2.00 183 GLY A C 1
ATOM 1558 O O . GLY A 1 191 ? 14.859 66.584 19.353 1.00 2.00 183 GLY A O 1
ATOM 1559 N N . PHE A 1 192 ? 13.920 65.584 21.129 1.00 2.00 184 PHE A N 1
ATOM 1560 C CA . PHE A 1 192 ? 14.224 64.229 20.679 1.00 2.00 184 PHE A CA 1
ATOM 1561 C C . PHE A 1 192 ? 13.255 63.240 21.303 1.00 2.10 184 PHE A C 1
ATOM 1562 O O . PHE A 1 192 ? 12.898 63.371 22.484 1.00 4.06 184 PHE A O 1
ATOM 1570 N N . ASN A 1 193 ? 12.856 62.223 20.546 1.00 2.00 185 ASN A N 1
ATOM 1571 C CA . ASN A 1 193 ? 12.197 61.059 21.155 1.00 2.00 185 ASN A CA 1
ATOM 1572 C C . ASN A 1 193 ? 12.517 59.875 20.289 1.00 2.00 185 ASN A C 1
ATOM 1573 O O . ASN A 1 193 ? 12.948 60.008 19.142 1.00 2.00 185 ASN A O 1
ATOM 1578 N N . TRP A 1 194 ? 12.353 58.675 20.841 1.00 2.00 186 TRP A N 1
ATOM 1579 C CA . TRP A 1 194 ? 12.655 57.472 20.069 1.00 2.00 186 TRP A CA 1
ATOM 1580 C C . TRP A 1 194 ? 11.920 56.301 20.675 1.00 2.00 186 TRP A C 1
ATOM 1581 O O . TRP A 1 194 ? 11.438 56.367 21.811 1.00 2.00 186 TRP A O 1
ATOM 1592 N N . CYS A 1 195 ? 11.877 55.216 19.898 1.00 2.00 187 CYS A N 1
ATOM 1593 C CA . CYS A 1 195 ? 11.379 53.931 20.367 1.00 2.00 187 CYS A CA 1
ATOM 1594 C C . CYS A 1 195 ? 12.277 52.856 19.812 1.00 2.00 187 CYS A C 1
ATOM 1595 O O . CYS A 1 195 ? 13.170 53.143 19.017 1.00 2.00 187 CYS A O 1
ATOM 1598 N N . GLN A 1 196 ? 12.056 51.618 20.260 1.00 2.00 188 GLN A N 1
ATOM 1599 C CA . GLN A 1 196 ? 12.734 50.462 19.701 1.00 2.00 188 GLN A CA 1
ATOM 1600 C C . GLN A 1 196 ? 11.738 49.602 18.934 1.00 2.00 188 GLN A C 1
ATOM 1601 O O . GLN A 1 196 ? 10.648 49.317 19.430 1.00 2.00 188 GLN A O 1
ATOM 1620 N N . ARG A 1 198 ? 11.298 46.043 16.294 1.00 2.00 190 ARG A N 1
ATOM 1621 C CA . ARG A 1 198 ? 11.823 44.894 15.576 1.00 2.00 190 ARG A CA 1
ATOM 1622 C C . ARG A 1 198 ? 10.693 44.225 14.810 1.00 3.61 190 ARG A C 1
ATOM 1623 O O . ARG A 1 198 ? 9.524 44.497 15.087 1.00 2.00 190 ARG A O 1
ATOM 1631 N N . ARG A 1 199 ? 11.040 43.435 13.807 1.00 2.00 191 ARG A N 1
ATOM 1632 C CA . ARG A 1 199 ? 10.030 42.617 13.165 1.00 2.00 191 ARG A CA 1
ATOM 1633 C C . ARG A 1 199 ? 9.897 41.266 13.849 1.00 2.00 191 ARG A C 1
ATOM 1634 O O . ARG A 1 199 ? 10.863 40.512 13.985 1.00 3.15 191 ARG A O 1
ATOM 1642 N N . LYS A 1 200 ? 8.677 40.969 14.282 1.00 9.18 192 LYS A N 1
ATOM 1643 C CA . LYS A 1 200 ? 8.329 39.641 14.761 1.00 10.61 192 LYS A CA 1
ATOM 1644 C C . LYS A 1 200 ? 8.309 38.638 13.606 1.00 12.77 192 LYS A C 1
ATOM 1645 O O . LYS A 1 200 ? 9.222 37.822 13.465 1.00 21.94 192 LYS A O 1
#

Solvent-accessible surface area: 9043 Å² total

Secondary structure (DSSP, 8-state):
--SPPHHHHHHTTHHHHTSSSS--------EEEETTEEE-SS----STT-SS--SEEE-SSPPPTTEEEEE--BTT-S-SS--TTPSB---EEEEE-SSEEETT--TT-EEEE--------TTS----EEEEEEEEEGGGTT-BTTBPPP--GGG--TTHHHHT--HHHHH----EEEEEEE----

CATH classification: 3.90.280.10

Radius of gyration: 15.18 Å; Cα contacts (8 Å, |Δi|>4): 462; chains: 1; bounding box: 33×45×39 Å

Sequence (186 aa):
GGPPPTIEEELKRREKIIIPHVFPPDENVDLTVDYISFKSGKEVNHGNILDLAGTGSVPRNIKKFSEEPPEDYCCYILFIDPDFPSRRRPDGRDYVHWAVSGIKSSKELVKKGTDKNCCITLLPPYVVGPSIKKGTGLHRISFILSLVKEENKGNNVTTGVPPLYRGEHYITRRVKFNNCCQSAYNVIQNDKIVGFNWCQRRK

InterPro domains:
  IPR001858 Phosphatidylethanolamine-binding, conserved site [PS01220] (71-93)
  IPR008914 Phosphatidylethanolamine-binding protein [PF01161] (58-143)
  IPR035810 Phosphatidylethanolamine-binding protein, eukaryotic [PTHR11362] (10-139)
  IPR035810 Phosphatidylethanolamine-binding protein, eukaryotic [cd00866] (29-188)
  IPR036610 PEBP-like superfamily [G3DSA:3.90.280.10] (2-190)
  IPR036610 PEBP-like superfamily [SSF49777] (6-168)

Nearest PDB structures (foldseek):
  2gzq-assembly1_A  TM=1.005E+00  e=4.051E-41  Plasmodium vivax
  2r77-assembly1_A  TM=9.116E-01  e=1.053E-27  Plasmodium falciparum 3D7
  2iqy-assembly1_A  TM=7.352E-01  e=1.060E-09  Rattus norvegicus
  1a44-assembly1_A  TM=7.668E-01  e=3.030E-09  Bos taurus
  2iqx-assembly2_B  TM=7.573E-01  e=4.127E-09  Rattus norvegicus